Protein AF-A0A2S9KDQ0-F1 (afdb_monomer_lite)

pLDDT: mean 71.01, std 26.58, range [26.3, 98.81]

Structure (mmCIF, N/CA/C/O backbone):
data_AF-A0A2S9KDQ0-F1
#
_entry.id   AF-A0A2S9KDQ0-F1
#
loop_
_atom_site.group_PDB
_atom_site.id
_atom_site.type_symbol
_atom_site.label_atom_id
_atom_site.label_alt_id
_atom_site.label_comp_id
_atom_site.label_asym_id
_atom_site.label_entity_id
_atom_site.label_seq_id
_atom_site.pdbx_PDB_ins_code
_atom_site.Cartn_x
_atom_site.Cartn_y
_atom_site.Cartn_z
_atom_site.occupancy
_atom_site.B_iso_or_equiv
_atom_site.auth_seq_id
_atom_site.auth_comp_id
_atom_site.auth_asym_id
_atom_site.auth_atom_id
_atom_site.pdbx_PDB_model_num
ATOM 1 N N . MET A 1 1 ? 10.283 41.639 -37.549 1.00 35.38 1 MET A N 1
ATOM 2 C CA . MET A 1 1 ? 10.965 40.512 -38.212 1.00 35.38 1 MET A CA 1
ATOM 3 C C . MET A 1 1 ? 12.235 40.263 -37.424 1.00 35.38 1 MET A C 1
ATOM 5 O O . MET A 1 1 ? 12.935 41.231 -37.183 1.00 35.38 1 MET A O 1
ATOM 9 N N . GLU A 1 2 ? 12.603 39.089 -36.948 1.00 41.16 2 GLU A N 1
ATOM 10 C CA . GLU A 1 2 ? 12.050 37.736 -36.979 1.00 41.16 2 GLU A CA 1
ATOM 11 C C . GLU A 1 2 ? 13.174 36.915 -36.333 1.00 41.16 2 GLU A C 1
ATOM 13 O O . GLU A 1 2 ? 14.281 36.965 -36.852 1.00 41.16 2 GLU A O 1
ATOM 18 N N . GLN A 1 3 ? 12.934 36.303 -35.167 1.00 32.22 3 GLN A N 1
ATOM 19 C CA . GLN A 1 3 ? 13.669 35.153 -34.600 1.00 32.22 3 GLN A CA 1
ATOM 20 C C . GLN A 1 3 ? 13.208 34.928 -33.149 1.00 32.22 3 GLN A C 1
ATOM 22 O O . GLN A 1 3 ? 13.906 35.210 -32.184 1.00 32.22 3 GLN A O 1
ATOM 27 N N . ALA A 1 4 ? 11.971 34.454 -33.003 1.00 33.34 4 ALA A N 1
ATOM 28 C CA . ALA A 1 4 ? 11.455 33.878 -31.756 1.00 33.34 4 ALA A CA 1
ATOM 29 C C . ALA A 1 4 ? 10.486 32.716 -32.053 1.00 33.34 4 ALA A C 1
ATOM 31 O O . ALA A 1 4 ? 9.545 32.473 -31.309 1.00 33.34 4 ALA A O 1
ATOM 32 N N . ASN A 1 5 ? 10.707 32.018 -33.173 1.00 39.56 5 ASN A N 1
ATOM 33 C CA . ASN A 1 5 ? 9.875 30.914 -33.659 1.00 39.56 5 ASN A CA 1
ATOM 34 C C . ASN A 1 5 ? 10.722 29.648 -33.869 1.00 39.56 5 ASN A C 1
ATOM 36 O O . ASN A 1 5 ? 10.798 29.113 -34.969 1.00 39.56 5 ASN A O 1
ATOM 40 N N . ALA A 1 6 ? 11.374 29.184 -32.804 1.00 32.91 6 ALA A N 1
ATOM 41 C CA . ALA A 1 6 ? 11.994 27.856 -32.764 1.00 32.91 6 ALA A CA 1
ATOM 42 C C . ALA A 1 6 ? 11.732 27.116 -31.438 1.00 32.91 6 ALA A C 1
ATOM 44 O O . ALA A 1 6 ? 12.476 26.224 -31.066 1.00 32.91 6 ALA A O 1
ATOM 45 N N . PHE A 1 7 ? 10.627 27.427 -30.749 1.00 34.50 7 PHE A N 1
ATOM 46 C CA . PHE A 1 7 ? 9.940 26.433 -29.904 1.00 34.50 7 PHE A CA 1
ATOM 47 C C . PHE A 1 7 ? 8.936 25.634 -30.759 1.00 34.50 7 PHE A C 1
ATOM 49 O O . PHE A 1 7 ? 7.813 25.327 -30.363 1.00 34.50 7 PHE A O 1
ATOM 56 N N . SER A 1 8 ? 9.330 25.375 -32.007 1.00 40.19 8 SER A N 1
ATOM 57 C CA . SER A 1 8 ? 8.539 24.740 -33.045 1.00 40.19 8 SER A CA 1
ATOM 58 C C . SER A 1 8 ? 8.512 23.239 -32.822 1.00 40.19 8 SER A C 1
ATOM 60 O O . SER A 1 8 ? 9.485 22.571 -33.133 1.00 40.19 8 SER A O 1
ATOM 62 N N . VAL A 1 9 ? 7.370 22.707 -32.378 1.00 36.59 9 VAL A N 1
ATOM 63 C CA . VAL A 1 9 ? 6.924 21.317 -32.628 1.00 36.59 9 VAL A CA 1
ATOM 64 C C . VAL A 1 9 ? 7.751 20.199 -31.950 1.00 36.59 9 VAL A C 1
ATOM 66 O O . VAL A 1 9 ? 7.217 19.128 -31.679 1.00 36.59 9 VAL A O 1
ATOM 69 N N . GLU A 1 10 ? 9.002 20.446 -31.573 1.00 37.41 10 GLU A N 1
ATOM 70 C CA . GLU A 1 10 ? 9.921 19.518 -30.906 1.00 37.41 10 GLU A CA 1
ATOM 71 C C . GLU A 1 10 ? 9.536 19.303 -29.439 1.00 37.41 10 GLU A C 1
ATOM 73 O O . GLU A 1 10 ? 9.576 18.174 -28.969 1.00 37.41 10 GLU A O 1
ATOM 78 N N . ALA A 1 11 ? 9.010 20.335 -28.768 1.00 40.31 11 ALA A N 1
ATOM 79 C CA . ALA A 1 11 ? 8.427 20.209 -27.428 1.00 40.31 11 ALA A CA 1
ATOM 80 C C . ALA A 1 11 ? 7.127 19.373 -27.405 1.00 40.31 11 ALA A C 1
ATOM 82 O O . ALA A 1 11 ? 6.751 18.825 -26.374 1.00 40.31 11 ALA A O 1
ATOM 83 N N . TYR A 1 12 ? 6.442 19.249 -28.551 1.00 32.09 12 TYR A N 1
ATOM 84 C CA . TYR A 1 12 ? 5.250 18.403 -28.703 1.00 32.09 12 TYR A CA 1
ATOM 85 C C . TYR A 1 12 ? 5.586 16.970 -29.136 1.00 32.09 12 TYR A C 1
ATOM 87 O O . TYR A 1 12 ? 4.781 16.066 -28.937 1.00 32.09 12 TYR A O 1
ATOM 95 N N . ARG A 1 13 ? 6.782 16.744 -29.695 1.00 35.72 13 ARG A N 1
ATOM 96 C CA . ARG A 1 13 ? 7.342 15.402 -29.913 1.00 35.72 13 ARG A CA 1
ATOM 97 C C . ARG A 1 13 ? 8.152 14.892 -28.724 1.00 35.72 13 ARG A C 1
ATOM 99 O O . ARG A 1 13 ? 8.452 13.712 -28.703 1.00 35.72 13 ARG A O 1
ATOM 106 N N . SER A 1 14 ? 8.457 15.740 -27.740 1.00 42.56 14 SER A N 1
ATOM 107 C CA . SER A 1 14 ? 9.147 15.367 -26.502 1.00 42.56 14 SER A CA 1
ATOM 108 C C . SER A 1 14 ? 8.212 15.012 -25.341 1.00 42.56 14 SER A C 1
ATOM 110 O O . SER A 1 14 ? 8.696 14.837 -24.227 1.00 42.56 14 SER A O 1
ATOM 112 N N . MET A 1 15 ? 6.901 14.849 -25.565 1.00 43.19 15 MET A N 1
ATOM 113 C CA . MET A 1 15 ? 6.033 14.126 -24.611 1.00 43.19 15 MET A CA 1
ATOM 114 C C . MET A 1 15 ? 6.247 12.601 -24.709 1.00 43.19 15 MET A C 1
ATOM 116 O O . MET A 1 15 ? 5.315 11.809 -24.583 1.00 43.19 15 MET A O 1
ATOM 120 N N . ASP A 1 16 ? 7.477 12.190 -25.015 1.00 55.41 16 ASP A N 1
ATOM 121 C CA . ASP A 1 16 ? 7.832 10.859 -25.480 1.00 55.41 16 ASP A CA 1
ATOM 122 C C . ASP A 1 16 ? 8.245 9.998 -24.288 1.00 55.41 16 ASP A C 1
ATOM 124 O O . ASP A 1 16 ? 9.204 10.310 -23.583 1.00 55.41 16 ASP A O 1
ATOM 128 N N . SER A 1 17 ? 7.485 8.932 -24.047 1.00 41.72 17 SER A N 1
ATOM 129 C CA . SER A 1 17 ? 7.654 7.886 -23.024 1.00 41.72 17 SER A CA 1
ATOM 130 C C . SER A 1 17 ? 7.709 8.306 -21.546 1.00 41.72 17 SER A C 1
ATOM 132 O O . SER A 1 17 ? 6.968 7.732 -20.764 1.00 41.72 17 SER A O 1
ATOM 134 N N . ALA A 1 18 ? 8.475 9.312 -21.120 1.00 38.31 18 ALA A N 1
ATOM 135 C CA . ALA A 1 18 ? 8.661 9.648 -19.700 1.00 38.31 18 ALA A CA 1
ATOM 136 C C . ALA A 1 18 ? 7.425 10.296 -19.048 1.00 38.31 18 ALA A C 1
ATOM 138 O O . ALA A 1 18 ? 7.114 10.008 -17.897 1.00 38.31 18 ALA A O 1
ATOM 139 N N . GLN A 1 19 ? 6.685 11.130 -19.785 1.00 35.72 19 GLN A N 1
ATOM 140 C CA . GLN A 1 19 ? 5.418 11.717 -19.318 1.00 35.72 19 GLN A CA 1
ATOM 141 C C . GLN A 1 19 ? 4.244 10.730 -19.427 1.00 35.72 19 GLN A C 1
ATOM 143 O O . GLN A 1 19 ? 3.313 10.797 -18.632 1.00 35.72 19 GLN A O 1
ATOM 148 N N . ILE A 1 20 ? 4.319 9.771 -20.358 1.00 38.47 20 ILE A N 1
ATOM 149 C CA . ILE A 1 20 ? 3.395 8.630 -20.445 1.00 38.47 20 ILE A CA 1
ATOM 150 C C . ILE A 1 20 ? 3.696 7.614 -19.329 1.00 38.47 20 ILE A C 1
ATOM 152 O O . ILE A 1 20 ? 2.765 7.094 -18.733 1.00 38.47 20 ILE A O 1
ATOM 156 N N . SER A 1 21 ? 4.965 7.405 -18.965 1.00 38.75 21 SER A N 1
ATOM 157 C CA . SER A 1 21 ? 5.391 6.643 -17.784 1.00 38.75 21 SER A CA 1
ATOM 158 C C . SER A 1 21 ? 5.031 7.348 -16.482 1.00 38.75 21 SER A C 1
ATOM 160 O O . SER A 1 21 ? 4.651 6.677 -15.537 1.00 38.75 21 SER A O 1
ATOM 162 N N . ALA A 1 22 ? 5.076 8.681 -16.427 1.00 36.66 22 ALA A N 1
ATOM 163 C CA . ALA A 1 22 ? 4.575 9.449 -15.285 1.00 36.66 22 ALA A CA 1
ATOM 164 C C . ALA A 1 22 ? 3.038 9.394 -15.162 1.00 36.66 22 ALA A C 1
ATOM 166 O O . ALA A 1 22 ? 2.509 9.617 -14.080 1.00 36.66 22 ALA A O 1
ATOM 167 N N . LEU A 1 23 ? 2.328 9.052 -16.247 1.00 40.50 23 LEU A N 1
ATOM 168 C CA . LEU A 1 23 ? 0.901 8.707 -16.256 1.00 40.50 23 LEU A CA 1
ATOM 169 C C . LEU A 1 23 ? 0.650 7.190 -16.071 1.00 40.50 23 LEU A C 1
ATOM 171 O O . LEU A 1 23 ? -0.501 6.774 -15.975 1.00 40.50 23 LEU A O 1
ATOM 175 N N . ALA A 1 24 ? 1.712 6.374 -16.046 1.00 44.09 24 ALA A N 1
ATOM 176 C CA . ALA A 1 24 ? 1.688 4.909 -15.960 1.00 44.09 24 ALA A CA 1
ATOM 177 C C . ALA A 1 24 ? 2.451 4.354 -14.745 1.00 44.09 24 ALA A C 1
ATOM 179 O O . ALA A 1 24 ? 2.649 3.145 -14.642 1.00 44.09 24 ALA A O 1
ATOM 180 N N . ALA A 1 25 ? 2.895 5.215 -13.833 1.00 57.44 25 ALA A N 1
ATOM 181 C CA . ALA A 1 25 ? 3.391 4.792 -12.542 1.00 57.44 25 ALA A CA 1
ATOM 182 C C . ALA A 1 25 ? 2.173 4.503 -11.671 1.00 57.44 25 ALA A C 1
ATOM 184 O O . ALA A 1 25 ? 1.286 5.342 -11.513 1.00 57.44 25 ALA A O 1
ATOM 185 N N . LEU A 1 26 ? 2.119 3.275 -11.182 1.00 78.81 26 LEU A N 1
ATOM 186 C CA . LEU A 1 26 ? 0.982 2.742 -10.462 1.00 78.81 26 LEU A CA 1
ATOM 187 C C . LEU A 1 26 ? 1.410 2.584 -9.029 1.00 78.81 26 LEU A C 1
ATOM 189 O O . LEU A 1 26 ? 2.496 2.071 -8.751 1.00 78.81 26 LEU A O 1
ATOM 193 N N . SER A 1 27 ? 0.574 3.100 -8.153 1.00 87.00 27 SER A N 1
ATOM 194 C CA . SER A 1 27 ? 0.844 3.067 -6.739 1.00 87.00 27 SER A CA 1
ATOM 195 C C . SER A 1 27 ? 0.026 1.996 -6.042 1.00 87.00 27 SER A C 1
ATOM 197 O O . SER A 1 27 ? -1.094 1.709 -6.483 1.00 87.00 27 SER A O 1
ATOM 199 N N . PRO A 1 28 ? 0.605 1.396 -4.997 1.00 95.56 28 PRO A N 1
ATOM 200 C CA . PRO A 1 28 ? -0.162 0.930 -3.861 1.00 95.56 28 PRO A CA 1
ATOM 201 C C . PRO A 1 28 ? 0.245 1.611 -2.540 1.00 95.56 28 PRO A C 1
ATOM 203 O O . PRO A 1 28 ? 1.327 2.187 -2.411 1.00 95.56 28 PRO A O 1
ATOM 206 N N . ILE A 1 29 ? -0.621 1.488 -1.537 1.00 98.50 29 ILE A N 1
ATOM 207 C CA . ILE A 1 29 ? -0.382 1.870 -0.147 1.00 98.50 29 ILE A CA 1
ATOM 208 C C . ILE A 1 29 ? 0.448 0.780 0.538 1.00 98.50 29 ILE A C 1
ATOM 210 O O . ILE A 1 29 ? 0.079 -0.396 0.518 1.00 98.50 29 ILE A O 1
ATOM 214 N N . ILE A 1 30 ? 1.536 1.193 1.181 1.00 98.81 30 ILE A N 1
ATOM 215 C CA . ILE A 1 30 ? 2.414 0.368 2.012 1.00 98.81 30 ILE A CA 1
ATOM 216 C C . ILE A 1 30 ? 2.280 0.806 3.473 1.00 98.81 30 ILE A C 1
ATOM 218 O O . ILE A 1 30 ? 2.191 2.003 3.758 1.00 98.81 30 ILE A O 1
ATOM 222 N N . LEU A 1 31 ? 2.273 -0.162 4.388 1.00 98.81 31 LEU A N 1
ATOM 223 C CA . LEU A 1 31 ? 2.342 0.033 5.833 1.00 98.81 31 LEU A CA 1
ATOM 224 C C . LEU A 1 31 ? 3.736 -0.366 6.324 1.00 98.81 31 LEU A C 1
ATOM 226 O O . LEU A 1 31 ? 4.193 -1.471 6.026 1.00 98.81 31 LEU A O 1
ATOM 230 N N . ASP A 1 32 ? 4.370 0.514 7.096 1.00 98.62 32 ASP A N 1
ATOM 231 C CA . ASP A 1 32 ? 5.581 0.202 7.863 1.00 98.62 32 ASP A CA 1
ATOM 232 C C . ASP A 1 32 ? 5.211 -0.700 9.044 1.00 98.62 32 ASP A C 1
ATOM 234 O O . ASP A 1 32 ? 4.527 -0.255 9.963 1.00 98.62 32 ASP A O 1
ATOM 238 N N . LEU A 1 33 ? 5.635 -1.966 9.020 1.00 98.12 33 LEU A N 1
ATOM 239 C CA . LEU A 1 33 ? 5.227 -2.954 10.031 1.00 98.12 33 LEU A CA 1
ATOM 240 C C . LEU A 1 33 ? 6.270 -3.165 11.137 1.00 98.12 33 LEU A C 1
ATOM 242 O O . LEU A 1 33 ? 5.974 -3.809 12.149 1.00 98.12 33 LEU A O 1
ATOM 246 N N . ASN A 1 34 ? 7.498 -2.684 10.951 1.00 96.75 34 ASN A N 1
ATOM 247 C CA . ASN A 1 34 ? 8.619 -2.863 11.878 1.00 96.75 34 ASN A CA 1
ATOM 248 C C . ASN A 1 34 ? 9.090 -1.556 12.531 1.00 96.75 34 ASN A C 1
ATOM 250 O O . ASN A 1 34 ? 9.943 -1.611 13.424 1.00 96.75 34 ASN A O 1
ATOM 254 N N . GLY A 1 35 ? 8.499 -0.419 12.167 1.00 96.75 35 GLY A N 1
ATOM 255 C CA . GLY A 1 35 ? 8.704 0.886 12.784 1.00 96.75 35 GLY A CA 1
ATOM 256 C C . GLY A 1 35 ? 10.011 1.567 12.380 1.00 96.75 35 GLY A C 1
ATOM 257 O O . GLY A 1 35 ? 10.539 2.360 13.167 1.00 96.75 35 GLY A O 1
ATOM 258 N N . ASP A 1 36 ? 10.584 1.225 11.222 1.00 97.00 36 ASP A N 1
ATOM 259 C CA . ASP A 1 36 ? 11.787 1.873 10.677 1.00 97.00 36 ASP A CA 1
ATOM 260 C C . ASP A 1 36 ? 11.527 2.725 9.424 1.00 97.00 36 ASP A C 1
ATOM 262 O O . ASP A 1 36 ? 12.474 3.262 8.836 1.00 97.00 36 ASP A O 1
ATOM 266 N N . GLY A 1 37 ? 10.250 2.964 9.120 1.00 97.56 37 GLY A N 1
ATOM 267 C CA . GLY A 1 37 ? 9.766 3.690 7.955 1.00 97.56 37 GLY A CA 1
ATOM 268 C C . GLY A 1 37 ? 9.548 2.773 6.753 1.00 97.56 37 GLY A C 1
ATOM 269 O O . GLY A 1 37 ? 10.166 1.723 6.621 1.00 97.56 37 GLY A O 1
ATOM 270 N N . VAL A 1 38 ? 8.693 3.206 5.825 1.00 98.31 38 VAL A N 1
ATOM 271 C CA . VAL A 1 38 ? 8.412 2.432 4.605 1.00 98.31 38 VAL A CA 1
ATOM 272 C C . VAL A 1 38 ? 9.662 2.292 3.734 1.00 98.31 38 VAL A C 1
ATOM 274 O O . VAL A 1 38 ? 10.304 3.283 3.369 1.00 98.31 38 VAL A O 1
ATOM 277 N N . SER A 1 39 ? 9.940 1.061 3.315 1.00 97.44 39 SER A N 1
ATOM 278 C CA . SER A 1 39 ? 11.061 0.696 2.456 1.00 97.44 39 SER A CA 1
ATOM 279 C C . SER A 1 39 ? 10.619 -0.137 1.248 1.00 97.44 39 SER A C 1
ATOM 281 O O . SER A 1 39 ? 9.597 -0.826 1.244 1.00 97.44 39 SER A O 1
ATOM 283 N N . THR A 1 40 ? 11.373 -0.037 0.154 1.00 97.69 40 THR A N 1
ATOM 284 C CA . THR A 1 40 ? 10.993 -0.609 -1.143 1.00 97.69 40 THR A CA 1
ATOM 285 C C . THR A 1 40 ? 12.155 -1.330 -1.814 1.00 97.69 40 THR A C 1
ATOM 287 O O . THR A 1 40 ? 13.321 -1.088 -1.520 1.00 97.69 40 THR A O 1
ATOM 290 N N . LEU A 1 41 ? 11.853 -2.195 -2.776 1.00 97.25 41 LEU A N 1
ATOM 291 C CA . LEU A 1 41 ? 12.814 -2.792 -3.692 1.00 97.25 41 LEU A CA 1
ATOM 292 C C . LEU A 1 41 ? 12.816 -2.059 -5.032 1.00 97.25 41 LEU A C 1
ATOM 294 O O . LEU A 1 41 ? 11.784 -1.615 -5.542 1.00 97.25 41 LEU A O 1
ATOM 298 N N . SER A 1 42 ? 13.996 -1.968 -5.644 1.00 92.19 42 SER A N 1
ATOM 299 C CA . SER A 1 42 ? 14.131 -1.427 -7.000 1.00 92.19 42 SER A CA 1
ATOM 300 C C . SER A 1 42 ? 13.487 -2.356 -8.029 1.00 92.19 42 SER A C 1
ATOM 302 O O . SER A 1 42 ? 13.356 -3.547 -7.782 1.00 92.19 42 SER A O 1
ATOM 304 N N . VAL A 1 43 ? 13.195 -1.867 -9.239 1.00 89.50 43 VAL A N 1
ATOM 305 C CA . VAL A 1 43 ? 12.711 -2.713 -10.358 1.00 89.50 43 VAL A CA 1
ATOM 306 C C . VAL A 1 43 ? 13.570 -3.961 -10.567 1.00 89.50 43 VAL A C 1
ATOM 308 O O . VAL A 1 43 ? 13.049 -5.027 -10.868 1.00 89.50 43 VAL A O 1
ATOM 311 N N . ALA A 1 44 ? 14.893 -3.841 -10.415 1.00 88.44 44 ALA A N 1
ATOM 312 C CA . ALA A 1 44 ? 15.819 -4.949 -10.634 1.00 88.44 44 ALA A CA 1
ATOM 313 C C . ALA A 1 44 ? 15.705 -6.059 -9.574 1.00 88.44 44 ALA A C 1
ATOM 315 O O . ALA A 1 44 ? 16.131 -7.179 -9.840 1.00 88.44 44 ALA A O 1
ATOM 316 N N . GLN A 1 45 ? 15.172 -5.739 -8.393 1.00 93.56 45 GLN A N 1
ATOM 317 C CA . GLN A 1 45 ? 15.010 -6.653 -7.259 1.00 93.56 45 GLN A CA 1
ATOM 318 C C . GLN A 1 45 ? 13.545 -6.922 -6.900 1.00 93.56 45 GLN A C 1
ATOM 320 O O . GLN A 1 45 ? 13.301 -7.762 -6.048 1.00 93.56 45 GLN A O 1
ATOM 325 N N . GLY A 1 46 ? 12.604 -6.191 -7.494 1.00 94.94 46 GLY A N 1
ATOM 326 C CA . GLY A 1 46 ? 11.180 -6.376 -7.269 1.00 94.94 46 GLY A CA 1
ATOM 327 C C . GLY A 1 46 ? 10.612 -7.514 -8.109 1.00 94.94 46 GLY A C 1
ATOM 328 O O . GLY A 1 46 ? 11.334 -8.379 -8.607 1.00 94.94 46 GLY A O 1
ATOM 329 N N . VAL A 1 47 ? 9.299 -7.483 -8.289 1.00 96.31 47 VAL A N 1
ATOM 330 C CA . VAL A 1 47 ? 8.528 -8.626 -8.783 1.00 96.31 47 VAL A CA 1
ATOM 331 C C . VAL A 1 47 ? 7.945 -8.365 -10.167 1.00 96.31 47 VAL A C 1
ATOM 333 O O . VAL A 1 47 ? 8.078 -7.282 -10.746 1.00 96.31 47 VAL A O 1
ATOM 336 N N . SER A 1 48 ? 7.281 -9.379 -10.714 1.00 94.19 48 SER A N 1
ATOM 337 C CA . SER A 1 48 ? 6.451 -9.254 -11.910 1.00 94.19 48 SER A CA 1
ATOM 338 C C . SER A 1 48 ? 4.980 -9.254 -11.499 1.00 94.19 48 SER A C 1
ATOM 340 O O . SER A 1 48 ? 4.445 -10.309 -11.184 1.00 94.19 48 SER A O 1
ATOM 342 N N . PHE A 1 49 ? 4.317 -8.094 -11.540 1.00 94.31 49 PHE A N 1
ATOM 343 C CA . PHE A 1 49 ? 2.918 -7.945 -11.112 1.00 94.31 49 PHE A CA 1
ATOM 344 C C . PHE A 1 49 ? 2.102 -7.086 -12.097 1.00 94.31 49 PHE A C 1
ATOM 346 O O . PHE A 1 49 ? 2.653 -6.233 -12.800 1.00 94.31 49 PHE A O 1
ATOM 353 N N . ASP A 1 50 ? 0.786 -7.302 -12.181 1.00 91.19 50 ASP A N 1
ATOM 354 C CA . ASP A 1 50 ? -0.132 -6.456 -12.962 1.00 91.19 50 ASP A CA 1
ATOM 355 C C . ASP A 1 50 ? -0.729 -5.350 -12.085 1.00 91.19 50 ASP A C 1
ATOM 357 O O . ASP A 1 50 ? -1.910 -5.349 -11.738 1.00 91.19 50 ASP A O 1
ATOM 361 N N . LEU A 1 51 ? 0.098 -4.356 -11.749 1.00 88.62 51 LEU A N 1
ATOM 362 C CA . LEU A 1 51 ? -0.334 -3.186 -10.973 1.00 88.62 51 LEU A CA 1
ATOM 363 C C . LEU A 1 51 ? -1.466 -2.398 -11.660 1.00 88.62 51 LEU A C 1
ATOM 365 O O . LEU A 1 51 ? -2.127 -1.583 -11.024 1.00 88.62 51 LEU A O 1
ATOM 369 N N . ALA A 1 52 ? -1.661 -2.584 -12.971 1.00 82.94 52 ALA A N 1
ATOM 370 C CA . ALA A 1 52 ? -2.602 -1.811 -13.782 1.00 82.94 52 ALA A CA 1
ATOM 371 C C . ALA A 1 52 ? -3.970 -2.475 -13.904 1.00 82.94 52 ALA A C 1
ATOM 373 O O . ALA A 1 52 ? -4.898 -1.845 -14.417 1.00 82.94 52 ALA A O 1
ATOM 374 N N . ALA A 1 53 ? -4.068 -3.744 -13.500 1.00 83.88 53 ALA A N 1
ATOM 375 C CA . ALA A 1 53 ? -5.210 -4.610 -13.761 1.00 83.88 53 ALA A CA 1
ATOM 376 C C . ALA A 1 53 ? -5.621 -4.618 -15.243 1.00 83.88 53 ALA A C 1
ATOM 378 O O . ALA A 1 53 ? -6.793 -4.492 -15.610 1.00 83.88 53 ALA A O 1
ATOM 379 N N . THR A 1 54 ? -4.621 -4.720 -16.119 1.00 81.88 54 THR A N 1
ATOM 380 C CA . THR A 1 54 ? -4.800 -4.748 -17.580 1.00 81.88 54 THR A CA 1
ATOM 381 C C . THR A 1 54 ? -4.748 -6.160 -18.165 1.00 81.88 54 THR A C 1
ATOM 383 O O . THR A 1 54 ? -4.979 -6.341 -19.362 1.00 81.88 54 THR A O 1
ATOM 386 N N . GLY A 1 55 ? -4.429 -7.157 -17.342 1.00 83.38 55 GLY A N 1
ATOM 387 C CA . GLY A 1 55 ? -4.026 -8.505 -17.729 1.00 83.38 55 GLY A CA 1
ATOM 388 C C . GLY A 1 55 ? -2.558 -8.611 -18.158 1.00 83.38 55 GLY A C 1
ATOM 389 O O . GLY A 1 55 ? -2.143 -9.671 -18.626 1.00 83.38 55 GLY A O 1
ATOM 390 N N . ALA A 1 56 ? -1.772 -7.532 -18.057 1.00 83.38 56 ALA A N 1
ATOM 391 C CA . ALA A 1 56 ? -0.382 -7.488 -18.503 1.00 83.38 56 ALA A CA 1
ATOM 392 C C . ALA A 1 56 ? 0.575 -7.302 -17.322 1.00 83.38 56 ALA A C 1
ATOM 394 O O . ALA A 1 56 ? 0.759 -6.199 -16.812 1.00 83.38 56 ALA A O 1
ATOM 395 N N . VAL A 1 57 ? 1.242 -8.391 -16.950 1.00 88.12 57 VAL A N 1
ATOM 396 C CA . VAL A 1 57 ? 2.265 -8.410 -15.903 1.00 88.12 57 VAL A CA 1
ATOM 397 C C . VAL A 1 57 ? 3.525 -7.670 -16.365 1.00 88.12 57 VAL A C 1
ATOM 399 O O . VAL A 1 57 ? 4.000 -7.873 -17.488 1.00 88.12 57 VAL A O 1
ATOM 402 N N . ARG A 1 58 ? 4.086 -6.822 -15.496 1.00 87.19 58 ARG A N 1
ATOM 403 C CA . ARG A 1 58 ? 5.324 -6.073 -15.750 1.00 87.19 58 ARG A CA 1
ATOM 404 C C . ARG A 1 58 ? 6.275 -6.197 -14.572 1.00 87.19 58 ARG A C 1
ATOM 406 O O . ARG A 1 58 ? 5.842 -6.256 -13.427 1.00 87.19 58 ARG A O 1
ATOM 413 N N . GLN A 1 59 ? 7.574 -6.178 -14.863 1.00 90.62 59 GLN A N 1
ATOM 414 C CA . GLN A 1 59 ? 8.581 -6.048 -13.816 1.00 90.62 59 GLN A CA 1
ATOM 4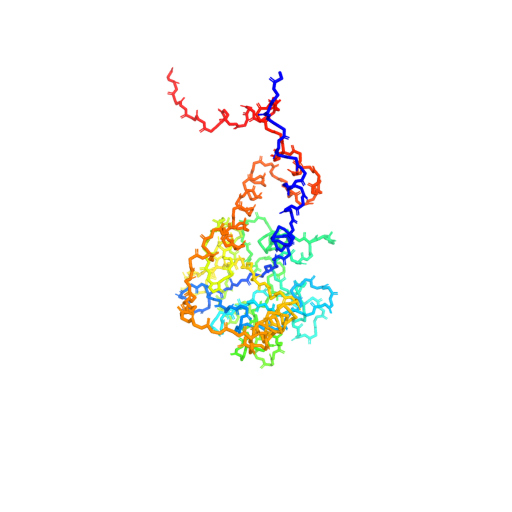15 C C . GLN A 1 59 ? 8.439 -4.674 -13.157 1.00 90.62 59 GLN A C 1
ATOM 417 O O . GLN A 1 59 ? 8.341 -3.661 -13.855 1.00 90.62 59 GLN A O 1
ATOM 422 N N . THR A 1 60 ? 8.428 -4.617 -11.834 1.00 90.81 60 THR A N 1
ATOM 423 C CA . THR A 1 60 ? 8.186 -3.383 -11.085 1.00 90.81 60 THR A CA 1
ATOM 424 C C . THR A 1 60 ? 9.000 -3.365 -9.795 1.00 90.81 60 THR A C 1
ATOM 426 O O . THR A 1 60 ? 9.469 -4.405 -9.342 1.00 90.81 60 THR A O 1
ATOM 429 N N . GLY A 1 61 ? 9.256 -2.174 -9.244 1.00 93.50 61 GLY A N 1
ATOM 430 C CA . GLY A 1 61 ? 9.696 -2.065 -7.853 1.00 93.50 61 GLY A CA 1
ATOM 431 C C . GLY A 1 61 ? 8.649 -2.672 -6.923 1.00 93.50 61 GLY A C 1
ATOM 432 O O . GLY A 1 61 ? 7.517 -2.893 -7.341 1.00 93.50 61 GLY A O 1
ATOM 433 N N . TRP A 1 62 ? 9.023 -2.969 -5.686 1.00 97.69 62 TRP A N 1
ATOM 434 C CA . TRP A 1 62 ? 8.133 -3.690 -4.776 1.00 97.69 62 TRP A CA 1
ATOM 435 C C . TRP A 1 62 ? 8.261 -3.216 -3.335 1.00 97.69 62 TRP A C 1
ATOM 437 O O . TRP A 1 62 ? 9.135 -2.409 -3.027 1.00 97.69 62 TRP A O 1
ATOM 447 N N . VAL A 1 63 ? 7.378 -3.682 -2.461 1.00 98.44 63 VAL A N 1
ATOM 448 C CA . VAL A 1 63 ? 7.487 -3.466 -1.014 1.00 98.44 63 VAL A CA 1
ATOM 449 C C . VAL A 1 63 ? 8.637 -4.309 -0.455 1.00 98.44 63 VAL A C 1
ATOM 451 O O . VAL A 1 63 ? 8.878 -5.411 -0.940 1.00 98.44 63 VAL A O 1
ATOM 454 N N . ALA A 1 64 ? 9.378 -3.815 0.537 1.00 98.12 64 ALA A N 1
ATOM 455 C CA . ALA A 1 64 ? 10.372 -4.640 1.221 1.00 98.12 64 ALA A CA 1
ATOM 456 C C . ALA A 1 64 ? 9.704 -5.761 2.050 1.00 98.12 64 ALA A C 1
ATOM 458 O O . ALA A 1 64 ? 8.594 -5.575 2.542 1.00 98.12 64 ALA A O 1
ATOM 459 N N . PRO A 1 65 ? 10.380 -6.898 2.307 1.00 97.25 65 PRO A N 1
ATOM 460 C CA . PRO A 1 65 ? 9.783 -8.046 3.009 1.00 97.25 65 PRO A CA 1
ATOM 461 C C . PRO A 1 65 ? 9.495 -7.802 4.497 1.00 97.25 65 PRO A C 1
ATOM 463 O O . PRO A 1 65 ? 8.979 -8.684 5.184 1.00 97.25 65 PRO A O 1
ATOM 466 N N . THR A 1 66 ? 9.893 -6.655 5.049 1.00 97.62 66 THR A N 1
ATOM 467 C CA . THR A 1 66 ? 9.583 -6.259 6.429 1.00 97.62 66 THR A CA 1
ATOM 468 C C . THR A 1 66 ? 8.241 -5.545 6.540 1.00 97.62 66 THR A C 1
ATOM 470 O O . THR A 1 66 ? 7.570 -5.749 7.555 1.00 97.62 66 THR A O 1
ATOM 473 N N . ASP A 1 67 ? 7.840 -4.847 5.478 1.00 98.62 67 ASP A N 1
ATOM 474 C CA . ASP A 1 67 ? 6.630 -4.032 5.348 1.00 98.62 67 ASP A CA 1
ATOM 475 C C . ASP A 1 67 ? 5.483 -4.827 4.704 1.00 98.62 67 ASP A C 1
ATOM 477 O O . ASP A 1 67 ? 5.615 -6.024 4.430 1.00 98.62 67 ASP A O 1
ATOM 481 N N . GLY A 1 68 ? 4.332 -4.190 4.481 1.00 98.50 68 GLY A N 1
ATOM 482 C CA . GLY A 1 68 ? 3.193 -4.850 3.840 1.00 98.50 68 GLY A CA 1
ATOM 483 C C . GLY A 1 68 ? 2.348 -3.936 2.962 1.00 98.50 68 GLY A C 1
ATOM 484 O O . GLY A 1 68 ? 2.196 -2.747 3.233 1.00 98.50 68 GLY A O 1
ATOM 485 N N . LEU A 1 69 ? 1.772 -4.510 1.909 1.00 98.81 69 LEU A N 1
ATOM 486 C CA . LEU A 1 69 ? 0.818 -3.841 1.027 1.00 98.81 69 LEU A CA 1
ATOM 487 C C . LEU A 1 69 ? -0.570 -3.842 1.667 1.00 98.81 69 LEU A C 1
ATOM 489 O O . LEU A 1 69 ? -1.027 -4.873 2.163 1.00 98.81 69 LEU A O 1
ATOM 493 N N . LEU A 1 70 ? -1.266 -2.707 1.614 1.00 98.75 70 LEU A N 1
ATOM 494 C CA . LEU A 1 70 ? -2.677 -2.647 1.977 1.00 98.75 70 LEU A CA 1
ATOM 495 C C . LEU A 1 70 ? -3.522 -3.181 0.825 1.00 98.75 70 LEU A C 1
ATOM 497 O O . LEU A 1 70 ? -3.470 -2.658 -0.295 1.00 98.75 70 LEU A O 1
ATOM 501 N N . VAL A 1 71 ? -4.330 -4.194 1.116 1.00 98.44 71 VAL A N 1
ATOM 502 C CA . VAL A 1 71 ? -5.092 -4.924 0.105 1.00 98.44 71 VAL A CA 1
ATOM 503 C C . VAL A 1 71 ? -6.538 -5.144 0.528 1.00 98.44 71 VAL A C 1
ATOM 505 O O . VAL A 1 71 ? -6.902 -5.051 1.704 1.00 98.44 71 VAL A O 1
ATOM 508 N N . ARG A 1 72 ? -7.372 -5.455 -0.457 1.00 97.31 72 ARG A N 1
ATOM 509 C CA . ARG A 1 72 ? -8.730 -5.955 -0.282 1.00 97.31 72 ARG A CA 1
ATOM 510 C C . ARG A 1 72 ? -9.001 -6.972 -1.377 1.00 97.31 72 ARG A C 1
ATOM 512 O O . ARG A 1 72 ? -9.100 -6.610 -2.546 1.00 97.31 72 ARG A O 1
ATOM 519 N N . ASP A 1 73 ? -9.163 -8.223 -0.971 1.00 96.31 73 ASP A N 1
ATOM 520 C CA . ASP A 1 73 ? -9.582 -9.304 -1.859 1.00 96.31 73 ASP A CA 1
ATOM 521 C C . ASP A 1 73 ? -11.042 -9.067 -2.281 1.00 96.31 73 ASP A C 1
ATOM 523 O O . ASP A 1 73 ? -11.986 -9.208 -1.494 1.00 96.31 73 ASP A O 1
ATOM 527 N N . LEU A 1 74 ? -11.229 -8.622 -3.524 1.00 93.25 74 LEU A N 1
ATOM 528 C CA . LEU A 1 74 ? -12.537 -8.223 -4.044 1.00 93.25 74 LEU A CA 1
ATOM 529 C C . LEU A 1 74 ? -13.381 -9.425 -4.451 1.00 93.25 74 LEU A C 1
ATOM 531 O O . LEU A 1 74 ? -14.609 -9.317 -4.535 1.00 93.25 74 LEU A O 1
ATOM 535 N N . ASN A 1 75 ? -12.728 -10.538 -4.762 1.00 93.81 75 ASN A N 1
ATOM 536 C CA . ASN A 1 75 ? -13.356 -11.710 -5.343 1.00 93.81 75 ASN A CA 1
ATOM 537 C C . ASN A 1 75 ? -13.479 -12.878 -4.332 1.00 93.81 75 ASN A C 1
ATOM 539 O O . ASN A 1 75 ? -14.241 -13.814 -4.586 1.00 93.81 75 ASN A O 1
ATOM 543 N N . GLN A 1 76 ? -12.842 -12.750 -3.164 1.00 93.88 76 GLN A N 1
ATOM 544 C CA . GLN A 1 76 ? -12.844 -13.679 -2.033 1.00 93.88 76 GLN A CA 1
ATOM 545 C C . GLN A 1 76 ? -12.210 -15.047 -2.338 1.00 93.88 76 GLN A C 1
ATOM 547 O O . GLN A 1 76 ? -12.637 -16.063 -1.776 1.00 93.88 76 GLN A O 1
ATOM 552 N N . ASP A 1 77 ? -11.221 -15.099 -3.232 1.00 94.44 77 ASP A N 1
ATOM 553 C CA . ASP A 1 77 ? -10.459 -16.313 -3.550 1.00 94.44 77 ASP A CA 1
ATOM 554 C C . ASP A 1 77 ? -9.206 -16.506 -2.677 1.00 94.44 77 ASP A C 1
ATOM 556 O O . ASP A 1 77 ? -8.591 -17.576 -2.722 1.00 94.44 77 ASP A O 1
ATOM 560 N N . GLY A 1 78 ? -8.883 -15.531 -1.822 1.00 93.62 78 GLY A N 1
ATOM 561 C CA . GLY A 1 78 ? -7.724 -15.543 -0.937 1.00 93.62 78 GLY A CA 1
ATOM 562 C C . GLY A 1 78 ? -6.411 -15.188 -1.632 1.00 93.62 78 GLY A C 1
ATOM 563 O O . GLY A 1 78 ? -5.354 -15.453 -1.060 1.00 93.62 78 GLY A O 1
ATOM 564 N N . VAL A 1 79 ? -6.461 -14.629 -2.843 1.00 95.38 79 VAL A N 1
ATOM 565 C CA . VAL A 1 79 ? -5.298 -14.282 -3.661 1.00 95.38 79 VAL A CA 1
ATOM 566 C C . VAL A 1 79 ? -5.413 -12.836 -4.126 1.00 95.38 79 VAL A C 1
ATOM 568 O O . VAL A 1 79 ? -6.432 -12.424 -4.665 1.00 95.38 79 VAL A O 1
ATOM 571 N N . ILE A 1 80 ? -4.336 -12.068 -3.976 1.00 97.31 80 ILE A N 1
ATOM 572 C CA . ILE A 1 80 ? -4.239 -10.715 -4.526 1.00 97.31 80 ILE A CA 1
ATOM 573 C C . ILE A 1 80 ? -3.601 -10.819 -5.905 1.00 97.31 80 ILE A C 1
ATOM 575 O O . ILE A 1 80 ? -2.397 -11.035 -6.036 1.00 97.31 80 ILE A O 1
ATOM 579 N N . ASN A 1 81 ? -4.420 -10.723 -6.948 1.00 90.75 81 ASN A N 1
ATOM 580 C CA . ASN A 1 81 ? -3.995 -11.087 -8.303 1.00 90.75 81 ASN A CA 1
ATOM 581 C C . ASN A 1 81 ? -3.618 -9.893 -9.191 1.00 90.75 81 ASN A C 1
ATOM 583 O O . ASN A 1 81 ? -2.848 -10.060 -10.140 1.00 90.75 81 ASN A O 1
ATOM 587 N N . ASP A 1 82 ? -4.141 -8.700 -8.905 1.00 91.06 82 ASP A N 1
ATOM 588 C CA . ASP A 1 82 ? -3.850 -7.493 -9.671 1.00 91.06 82 ASP A CA 1
ATOM 589 C C . ASP A 1 82 ? -4.079 -6.198 -8.875 1.00 91.06 82 ASP A C 1
ATOM 591 O O . ASP A 1 82 ? -4.536 -6.184 -7.731 1.00 91.06 82 ASP A O 1
ATOM 595 N N . GLY A 1 83 ? -3.743 -5.068 -9.499 1.00 87.94 83 GLY A N 1
ATOM 596 C CA . GLY A 1 83 ? -3.820 -3.747 -8.882 1.00 87.94 83 GLY A CA 1
ATOM 597 C C . GLY A 1 83 ? -5.215 -3.275 -8.455 1.00 87.94 83 GLY A C 1
ATOM 598 O O . GLY A 1 83 ? -5.296 -2.260 -7.768 1.00 87.94 83 GLY A O 1
ATOM 599 N N . ARG A 1 84 ? -6.315 -3.957 -8.815 1.00 89.50 84 ARG A N 1
ATOM 600 C CA . ARG A 1 84 ? -7.660 -3.628 -8.289 1.00 89.50 84 ARG A CA 1
ATOM 601 C C . ARG A 1 84 ? -7.821 -4.039 -6.834 1.00 89.50 84 ARG A C 1
ATOM 603 O O . ARG A 1 84 ? -8.652 -3.449 -6.149 1.00 89.50 84 ARG A O 1
ATOM 610 N N . GLU A 1 85 ? -7.064 -5.041 -6.403 1.00 95.50 85 GLU A N 1
ATOM 611 C CA . GLU A 1 85 ? -7.091 -5.585 -5.043 1.00 95.50 85 GLU A CA 1
ATOM 612 C C . GLU A 1 85 ? -6.029 -4.938 -4.145 1.00 95.50 85 GLU A C 1
ATOM 614 O O . GLU A 1 85 ? -6.024 -5.147 -2.936 1.00 95.50 85 GLU A O 1
ATOM 619 N N . LEU A 1 86 ? -5.178 -4.082 -4.715 1.00 96.38 86 LEU A N 1
ATOM 620 C CA . LEU A 1 86 ? -4.320 -3.157 -3.981 1.00 96.38 86 LEU A CA 1
ATOM 621 C C . LEU A 1 86 ? -5.041 -1.816 -3.773 1.00 96.38 86 LEU A C 1
ATOM 623 O O . LEU A 1 86 ? -5.850 -1.398 -4.608 1.00 96.38 86 LEU A O 1
ATOM 627 N N . PHE A 1 87 ? -4.715 -1.100 -2.695 1.00 95.38 87 PHE A N 1
ATOM 628 C CA . PHE A 1 87 ? -5.148 0.292 -2.515 1.00 95.38 87 PHE A CA 1
ATOM 629 C C . PHE A 1 87 ? -4.178 1.252 -3.176 1.00 95.38 87 PHE A C 1
ATOM 631 O O . PHE A 1 87 ? -3.046 1.346 -2.735 1.00 95.38 87 PHE A O 1
ATOM 638 N N . GLY A 1 88 ? -4.610 2.003 -4.182 1.00 89.31 88 GLY A N 1
ATOM 639 C CA . GLY A 1 88 ? -3.732 2.867 -4.954 1.00 89.31 88 GLY A CA 1
ATOM 640 C C . GLY A 1 88 ? -4.410 3.489 -6.168 1.00 89.31 88 GLY A C 1
ATOM 641 O O . GLY A 1 88 ? -5.634 3.570 -6.269 1.00 89.31 88 GLY A O 1
ATOM 642 N N . SER A 1 89 ? -3.600 3.912 -7.135 1.00 83.31 89 SER A N 1
ATOM 643 C CA . SER A 1 89 ? -4.091 4.575 -8.353 1.00 83.31 89 SER A CA 1
ATOM 644 C C . SER A 1 89 ? -5.088 3.752 -9.192 1.00 83.31 89 SER A C 1
ATOM 646 O O . SER A 1 89 ? -5.978 4.339 -9.812 1.00 83.31 89 SER A O 1
ATOM 648 N N . ALA A 1 90 ? -4.969 2.418 -9.198 1.00 82.38 90 ALA A N 1
ATOM 649 C CA . ALA A 1 90 ? -5.808 1.508 -9.985 1.00 82.38 90 ALA A CA 1
ATOM 650 C C . ALA A 1 90 ? -7.090 1.050 -9.262 1.00 82.38 90 ALA A C 1
ATOM 652 O O . ALA A 1 90 ? -7.989 0.497 -9.906 1.00 82.38 90 ALA A O 1
ATOM 653 N N . THR A 1 91 ? -7.213 1.306 -7.955 1.00 86.31 91 THR A N 1
ATOM 654 C CA . THR A 1 91 ? -8.398 0.926 -7.178 1.00 86.31 91 THR A CA 1
ATOM 655 C C . THR A 1 91 ? -9.641 1.602 -7.741 1.00 86.31 91 THR A C 1
ATOM 657 O O . THR A 1 91 ? -9.623 2.787 -8.085 1.00 86.31 91 THR A O 1
ATOM 660 N N . GLN A 1 92 ? -10.742 0.857 -7.836 1.00 85.94 92 GLN A N 1
ATOM 661 C CA . GLN A 1 92 ? -11.991 1.390 -8.368 1.00 85.94 92 GLN A CA 1
ATOM 662 C C . GLN A 1 92 ? -12.867 1.988 -7.267 1.00 85.94 92 GLN A C 1
ATOM 664 O O . GLN A 1 92 ? -13.257 1.304 -6.327 1.00 85.94 92 GLN A O 1
ATOM 669 N N . VAL A 1 93 ? -13.249 3.249 -7.450 1.00 81.88 93 VAL A N 1
ATOM 670 C CA . VAL A 1 93 ? -14.259 3.964 -6.667 1.00 81.88 93 VAL A CA 1
ATOM 671 C C . VAL A 1 93 ? -15.373 4.377 -7.624 1.00 81.88 93 VAL A C 1
ATOM 673 O O . VAL A 1 93 ? -15.127 5.059 -8.620 1.00 81.88 93 VAL A O 1
ATOM 676 N N . ASP A 1 94 ? -16.598 3.910 -7.372 1.00 83.62 94 ASP A N 1
ATOM 677 C CA . ASP A 1 94 ? -17.777 4.171 -8.215 1.00 83.62 94 ASP A CA 1
ATOM 678 C C . ASP A 1 94 ? -17.550 3.898 -9.718 1.00 83.62 94 ASP A C 1
ATOM 680 O O . ASP A 1 94 ? -17.985 4.648 -10.600 1.00 83.62 94 ASP A O 1
ATOM 684 N N . GLY A 1 95 ? -16.828 2.813 -10.021 1.00 77.94 95 GLY A N 1
ATOM 685 C CA . GLY A 1 95 ? -16.525 2.382 -11.389 1.00 77.94 95 GLY A CA 1
ATOM 686 C C . GLY A 1 95 ? -15.468 3.225 -12.111 1.00 77.94 95 GLY A C 1
ATOM 687 O O . GLY A 1 95 ? -15.342 3.127 -13.333 1.00 77.94 95 GLY A O 1
ATOM 688 N N . ARG A 1 96 ? -14.713 4.064 -11.390 1.00 78.12 96 ARG A N 1
ATOM 689 C CA . ARG A 1 96 ? -13.575 4.833 -11.915 1.00 78.12 96 ARG A CA 1
ATOM 690 C C . ARG A 1 96 ? -12.325 4.586 -11.078 1.00 78.12 96 ARG A C 1
ATOM 692 O O . ARG A 1 96 ? -12.429 4.311 -9.893 1.00 78.12 96 ARG A O 1
ATOM 699 N N . ALA A 1 97 ? -11.151 4.721 -11.687 1.00 7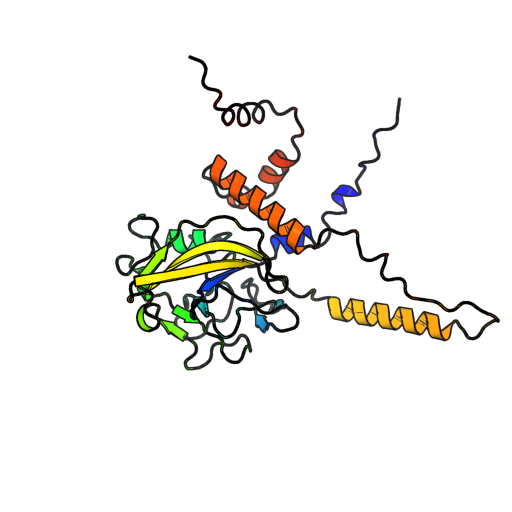7.50 97 ALA A N 1
ATOM 700 C CA . ALA A 1 97 ? -9.888 4.693 -10.956 1.00 77.50 97 ALA A CA 1
ATOM 701 C C . ALA A 1 97 ? -9.831 5.838 -9.924 1.00 77.50 97 ALA A C 1
ATOM 703 O O . ALA A 1 97 ? -10.179 6.978 -10.250 1.00 77.50 97 ALA A O 1
ATOM 704 N N . ALA A 1 98 ? -9.387 5.540 -8.703 1.00 79.31 98 ALA A N 1
ATOM 705 C CA . ALA A 1 98 ? -9.300 6.495 -7.598 1.00 79.31 98 ALA A CA 1
ATOM 706 C C . ALA A 1 98 ? -8.252 7.598 -7.834 1.00 79.31 98 ALA A C 1
ATOM 708 O O . ALA A 1 98 ? -8.356 8.697 -7.279 1.00 79.31 98 ALA A O 1
ATOM 709 N N . GLY A 1 99 ? -7.247 7.312 -8.668 1.00 74.50 99 GLY A N 1
ATOM 710 C CA . GLY A 1 99 ? -6.112 8.192 -8.951 1.00 74.50 99 GLY A CA 1
ATOM 711 C C . GLY A 1 99 ? -4.989 8.090 -7.916 1.00 74.50 99 GLY A C 1
ATOM 712 O O . GLY A 1 99 ? -3.829 8.195 -8.299 1.00 74.50 99 GLY A O 1
ATOM 713 N N . ASP A 1 100 ? -5.325 7.803 -6.656 1.00 84.12 100 ASP A N 1
ATOM 714 C CA . ASP A 1 100 ? -4.396 7.518 -5.558 1.00 84.12 100 ASP A CA 1
ATOM 715 C C . ASP A 1 100 ? -5.078 6.666 -4.469 1.00 84.12 100 ASP A C 1
ATOM 717 O O . ASP A 1 100 ? -6.311 6.584 -4.397 1.00 84.12 100 ASP A O 1
ATOM 721 N N . GLY A 1 101 ? -4.276 6.016 -3.629 1.00 91.00 101 GLY A N 1
ATOM 722 C CA . GLY A 1 101 ? -4.735 5.088 -2.599 1.00 91.00 101 GLY A CA 1
ATOM 723 C C . GLY A 1 101 ? -5.462 5.766 -1.445 1.00 91.00 101 GLY A C 1
ATOM 724 O O . GLY A 1 101 ? -6.401 5.199 -0.893 1.00 91.00 101 GLY A O 1
ATOM 725 N N . PHE A 1 102 ? -5.129 7.016 -1.122 1.00 93.44 102 PHE A N 1
ATOM 726 C CA . PHE A 1 102 ? -5.833 7.758 -0.074 1.00 93.44 102 PHE A CA 1
ATOM 727 C C . PHE A 1 102 ? -7.235 8.202 -0.508 1.00 93.44 102 PHE A C 1
ATOM 729 O O . PHE A 1 102 ? -8.156 8.212 0.309 1.00 93.44 102 PHE A O 1
ATOM 736 N N . ASN A 1 103 ? -7.439 8.531 -1.787 1.00 87.81 103 ASN A N 1
ATOM 737 C CA . ASN A 1 103 ? -8.771 8.711 -2.368 1.00 87.81 103 ASN A CA 1
ATOM 738 C C . ASN A 1 103 ? -9.572 7.410 -2.305 1.00 87.81 103 ASN A C 1
ATOM 740 O O . ASN A 1 103 ? -10.755 7.455 -1.971 1.00 87.81 103 ASN A O 1
ATOM 744 N N . ALA A 1 104 ? -8.938 6.272 -2.608 1.00 91.25 104 ALA A N 1
ATOM 745 C CA . ALA A 1 104 ? -9.585 4.968 -2.515 1.00 91.25 104 ALA A CA 1
ATOM 746 C C . ALA A 1 104 ? -10.032 4.661 -1.078 1.00 91.25 104 ALA A C 1
ATOM 748 O O . ALA A 1 104 ? -11.174 4.263 -0.866 1.00 91.25 104 ALA A O 1
ATOM 749 N N . LEU A 1 105 ? -9.176 4.923 -0.087 1.00 96.75 105 LEU A N 1
ATOM 750 C CA . LEU A 1 105 ? -9.504 4.725 1.326 1.00 96.75 105 LEU A CA 1
ATOM 751 C C . LEU A 1 105 ? -10.587 5.688 1.828 1.00 96.75 105 LEU A C 1
ATOM 753 O O . LEU A 1 105 ? -11.481 5.263 2.550 1.00 96.75 105 LEU A O 1
ATOM 757 N N . ARG A 1 106 ? -10.581 6.958 1.398 1.00 95.44 106 ARG A N 1
ATOM 758 C CA . ARG A 1 106 ? -11.653 7.919 1.732 1.00 95.44 106 ARG A CA 1
ATOM 759 C C . ARG A 1 106 ? -13.030 7.493 1.236 1.00 95.44 106 ARG A C 1
ATOM 761 O O . ARG A 1 106 ? -14.024 7.901 1.816 1.00 95.44 106 ARG A O 1
ATOM 768 N N . ALA A 1 107 ? -13.109 6.689 0.178 1.00 93.81 107 ALA A N 1
ATOM 769 C CA . ALA A 1 107 ? -14.388 6.147 -0.275 1.00 93.81 107 ALA A CA 1
ATOM 770 C C . ALA A 1 107 ? -14.963 5.083 0.680 1.00 93.81 107 ALA A C 1
ATOM 772 O O . ALA A 1 107 ? -16.138 4.738 0.564 1.00 93.81 107 ALA A O 1
ATOM 773 N N . LEU A 1 108 ? -14.140 4.551 1.591 1.00 96.12 108 LEU A N 1
ATOM 774 C CA . LEU A 1 108 ? -14.520 3.547 2.585 1.00 96.12 108 LEU A CA 1
ATOM 775 C C . LEU A 1 108 ? -14.827 4.145 3.966 1.00 96.12 108 LEU A C 1
ATOM 777 O O . LEU A 1 108 ? -15.440 3.458 4.781 1.00 96.12 108 LEU A O 1
ATOM 781 N N . ASP A 1 109 ? -14.423 5.394 4.203 1.00 97.56 109 ASP A N 1
ATOM 782 C CA . ASP A 1 109 ? -14.699 6.173 5.414 1.00 97.56 109 ASP A CA 1
ATOM 783 C C . ASP A 1 109 ? -16.190 6.549 5.453 1.00 97.56 109 ASP A C 1
ATOM 785 O O . ASP A 1 109 ? -16.674 7.416 4.718 1.00 97.56 109 ASP A O 1
ATOM 789 N N . SER A 1 110 ? -16.946 5.795 6.246 1.00 96.69 110 SER A N 1
ATOM 790 C CA . SER A 1 110 ? -18.406 5.780 6.225 1.00 96.69 110 SER A CA 1
ATOM 791 C C . SER A 1 110 ? -19.033 6.876 7.081 1.00 96.69 110 SER A C 1
ATOM 793 O O . SER A 1 110 ? -20.171 7.282 6.814 1.00 96.69 110 SER A O 1
ATOM 795 N N . ASP A 1 111 ? -18.306 7.368 8.083 1.00 96.94 111 ASP A N 1
ATOM 796 C CA . ASP A 1 111 ? -18.713 8.489 8.929 1.00 96.94 111 ASP A CA 1
ATOM 797 C C . ASP A 1 111 ? -18.002 9.811 8.581 1.00 96.94 111 ASP A C 1
ATOM 799 O O . ASP A 1 111 ? -18.421 10.872 9.060 1.00 96.94 111 ASP A O 1
ATOM 803 N N . ALA A 1 112 ? -17.053 9.764 7.641 1.00 96.31 112 ALA A N 1
ATOM 804 C CA . ALA A 1 112 ? -16.312 10.889 7.085 1.00 96.31 112 ALA A CA 1
ATOM 805 C C . ALA A 1 112 ? -15.504 11.661 8.140 1.00 96.31 112 ALA A C 1
ATOM 807 O O . ALA A 1 112 ? -15.370 12.890 8.047 1.00 96.31 112 ALA A O 1
ATOM 808 N N . ASP A 1 113 ? -14.979 10.962 9.151 1.00 97.44 113 ASP A N 1
ATOM 809 C CA . ASP A 1 113 ? -14.150 11.556 10.203 1.00 97.44 113 ASP A CA 1
ATOM 810 C C . ASP A 1 113 ? -12.667 11.717 9.797 1.00 97.44 113 ASP A C 1
ATOM 812 O O . ASP A 1 113 ? -11.885 12.365 10.504 1.00 97.44 113 ASP A O 1
ATOM 816 N N . GLY A 1 114 ? -12.295 11.215 8.613 1.00 97.12 114 GLY A N 1
ATOM 817 C CA . GLY A 1 114 ? -10.942 11.264 8.069 1.00 97.12 114 GLY A CA 1
ATOM 818 C C . GLY A 1 114 ? -10.046 10.124 8.550 1.00 97.12 114 GLY A C 1
ATOM 819 O O . GLY A 1 114 ? -8.826 10.184 8.340 1.00 97.12 114 GLY A O 1
ATOM 820 N N . ARG A 1 115 ? -10.616 9.104 9.194 1.00 98.25 115 ARG A N 1
ATOM 821 C CA . ARG A 1 115 ? -9.929 7.920 9.700 1.00 98.25 115 ARG A CA 1
ATOM 822 C C . ARG A 1 115 ? -10.737 6.695 9.309 1.00 98.25 115 ARG A C 1
ATOM 824 O O . ARG A 1 115 ? -11.945 6.664 9.447 1.00 98.25 115 ARG A O 1
ATOM 831 N N . LEU A 1 116 ? -10.051 5.648 8.870 1.00 98.44 116 LEU A N 1
ATOM 832 C CA . LEU A 1 116 ? -10.697 4.355 8.690 1.00 98.44 116 LEU A CA 1
ATOM 833 C C . LEU A 1 116 ? -10.467 3.510 9.939 1.00 98.44 116 LEU A C 1
ATOM 835 O O . LEU A 1 116 ? -9.319 3.217 10.285 1.00 98.44 116 LEU A O 1
ATOM 839 N N . THR A 1 117 ? -11.541 3.136 10.624 1.00 98.44 117 THR A N 1
ATOM 840 C CA . THR A 1 117 ? -11.500 2.404 11.897 1.00 98.44 117 THR A CA 1
ATOM 841 C C . THR A 1 117 ? -12.509 1.259 11.914 1.00 98.44 117 THR A C 1
ATOM 843 O O . THR A 1 117 ? -13.295 1.086 10.993 1.00 98.44 117 THR A O 1
ATOM 846 N N . ALA A 1 118 ? -12.568 0.495 13.008 1.00 97.12 118 ALA A N 1
ATOM 847 C CA . ALA A 1 118 ? -13.596 -0.533 13.192 1.00 97.12 118 ALA A CA 1
ATOM 848 C C . ALA A 1 118 ? -15.050 0.002 13.213 1.00 97.12 118 ALA A C 1
ATOM 850 O O . ALA A 1 118 ? -15.983 -0.802 13.228 1.00 97.12 118 ALA A O 1
ATOM 851 N N . ALA A 1 119 ? -15.260 1.326 13.252 1.00 97.25 119 ALA A N 1
ATOM 852 C CA . ALA A 1 119 ? -16.578 1.930 13.048 1.00 97.25 119 ALA A CA 1
ATOM 853 C C . ALA A 1 119 ? -17.036 1.856 11.578 1.00 97.25 119 ALA A C 1
ATOM 855 O O . ALA A 1 119 ? -18.241 1.839 11.319 1.00 97.25 119 ALA A O 1
ATOM 856 N N . ASP A 1 120 ? -16.095 1.734 10.639 1.00 98.25 120 ASP A N 1
ATOM 857 C CA . ASP A 1 120 ? -16.354 1.641 9.209 1.00 98.25 120 ASP A CA 1
ATOM 858 C C . ASP A 1 120 ? -16.570 0.200 8.772 1.00 98.25 120 ASP A C 1
ATOM 860 O O . ASP A 1 120 ? -15.743 -0.684 9.008 1.00 98.25 120 ASP A O 1
ATOM 864 N N . ALA A 1 121 ? -17.677 -0.046 8.069 1.00 94.88 121 ALA A N 1
ATOM 865 C CA . ALA A 1 121 ? -18.059 -1.395 7.649 1.00 94.88 121 ALA A CA 1
ATOM 866 C C . ALA A 1 121 ? -16.955 -2.097 6.833 1.00 94.88 121 ALA A C 1
ATOM 868 O O . ALA A 1 121 ? -16.690 -3.283 7.030 1.00 94.88 121 ALA A O 1
ATOM 869 N N . ALA A 1 122 ? -16.281 -1.343 5.962 1.00 94.88 122 ALA A N 1
ATOM 870 C CA . ALA A 1 122 ? -15.246 -1.859 5.078 1.00 94.88 122 ALA A CA 1
ATOM 871 C C . ALA A 1 122 ? -13.902 -2.127 5.781 1.00 94.88 122 ALA A C 1
ATOM 873 O O . ALA A 1 122 ? -13.053 -2.796 5.202 1.00 94.88 122 ALA A O 1
ATOM 874 N N . PHE A 1 123 ? -13.689 -1.664 7.020 1.00 97.56 123 PHE A N 1
ATOM 875 C CA . PHE A 1 123 ? -12.415 -1.858 7.727 1.00 97.56 123 PHE A CA 1
ATOM 876 C C . PHE A 1 123 ? -12.076 -3.341 7.921 1.00 97.56 123 PHE A C 1
ATOM 878 O O . PHE A 1 123 ? -10.920 -3.740 7.820 1.00 97.56 123 PHE A O 1
ATOM 885 N N . THR A 1 124 ? -13.095 -4.176 8.138 1.00 96.19 124 THR A N 1
ATOM 886 C CA . THR A 1 124 ? -12.926 -5.633 8.290 1.00 96.19 124 THR A CA 1
ATOM 887 C C . THR A 1 124 ? -12.665 -6.375 6.978 1.00 96.19 124 THR A C 1
ATOM 889 O O . THR A 1 124 ? -12.300 -7.547 7.010 1.00 96.19 124 THR A O 1
ATOM 892 N N . GLU A 1 125 ? -12.836 -5.709 5.834 1.00 96.19 125 GLU A N 1
ATOM 893 C CA . GLU A 1 125 ? -12.521 -6.253 4.508 1.00 96.19 125 GLU A CA 1
ATOM 894 C C . GLU A 1 125 ? -11.051 -6.020 4.128 1.00 96.19 125 GLU A C 1
ATOM 896 O O . GLU A 1 125 ? -10.580 -6.560 3.128 1.00 96.19 125 GLU A O 1
ATOM 901 N N . LEU A 1 126 ? -10.335 -5.197 4.901 1.00 98.19 126 LEU A N 1
ATOM 902 C CA . LEU A 1 126 ? -8.946 -4.854 4.639 1.00 98.19 126 LEU A CA 1
ATOM 903 C C . LEU A 1 126 ? -7.995 -5.901 5.208 1.00 98.19 126 LEU A C 1
ATOM 905 O O . LEU A 1 126 ? -8.148 -6.377 6.338 1.00 98.19 126 LEU A O 1
ATOM 909 N N . ALA A 1 127 ? -6.956 -6.189 4.438 1.00 98.44 127 ALA A N 1
ATOM 910 C CA . ALA A 1 127 ? -5.870 -7.064 4.834 1.00 98.44 127 ALA A CA 1
ATOM 911 C C . ALA A 1 127 ? -4.515 -6.422 4.521 1.00 98.44 127 ALA A C 1
ATOM 913 O O . ALA A 1 127 ? -4.409 -5.455 3.764 1.00 98.44 127 ALA A O 1
ATOM 914 N N . ILE A 1 128 ? -3.478 -6.982 5.130 1.00 98.69 128 ILE A N 1
ATOM 915 C CA . ILE A 1 128 ? -2.081 -6.698 4.832 1.00 98.69 128 ILE A CA 1
ATOM 916 C C . ILE A 1 128 ? -1.527 -7.908 4.098 1.00 98.69 128 ILE A C 1
ATOM 918 O O . ILE A 1 128 ? -1.607 -9.029 4.610 1.00 98.69 128 ILE A O 1
ATOM 922 N N . TRP A 1 129 ? -0.961 -7.664 2.920 1.00 98.69 129 TRP A N 1
ATOM 923 C CA . TRP A 1 129 ? -0.159 -8.640 2.201 1.00 98.69 129 TRP A CA 1
ATOM 924 C C . TRP A 1 129 ? 1.318 -8.386 2.469 1.00 98.69 129 TRP A C 1
ATOM 926 O O . TRP A 1 129 ? 1.886 -7.382 2.030 1.00 98.69 129 TRP A O 1
ATOM 936 N N . LYS A 1 130 ? 1.924 -9.306 3.216 1.00 98.38 130 LYS A N 1
ATOM 937 C CA . LYS A 1 130 ? 3.357 -9.348 3.470 1.00 98.38 130 LYS A CA 1
ATOM 938 C C . LYS A 1 130 ? 3.981 -10.447 2.618 1.00 98.38 130 LYS A C 1
ATOM 940 O O . LYS A 1 130 ? 4.093 -11.581 3.073 1.00 98.38 130 LYS A O 1
ATOM 945 N N . ASP A 1 131 ? 4.366 -10.068 1.406 1.00 97.88 131 ASP A N 1
ATOM 946 C CA . ASP A 1 131 ? 5.119 -10.904 0.469 1.00 97.88 131 ASP A CA 1
ATOM 947 C C . ASP A 1 131 ? 6.526 -11.150 1.041 1.00 97.88 131 ASP A C 1
ATOM 949 O O . ASP A 1 131 ? 7.396 -10.275 1.018 1.00 97.88 131 ASP A O 1
ATOM 953 N N . ALA A 1 132 ? 6.733 -12.288 1.697 1.00 94.81 132 ALA A N 1
ATOM 954 C CA . ALA A 1 132 ? 7.934 -12.531 2.492 1.00 94.81 132 ALA A CA 1
ATOM 955 C C . ALA A 1 132 ? 9.093 -13.065 1.644 1.00 94.81 132 ALA A C 1
ATOM 957 O O . ALA A 1 132 ? 10.259 -12.807 1.968 1.00 94.81 132 ALA A O 1
ATOM 958 N N . ASP A 1 133 ? 8.787 -13.821 0.592 1.00 96.44 133 ASP A N 1
ATOM 959 C CA . ASP A 1 133 ? 9.776 -14.407 -0.310 1.00 96.44 133 ASP A CA 1
ATOM 960 C C . ASP A 1 133 ? 10.006 -13.590 -1.591 1.00 96.44 133 ASP A C 1
ATOM 962 O O . ASP A 1 133 ? 11.001 -13.829 -2.285 1.00 96.44 133 ASP A O 1
ATOM 966 N N . GLN A 1 134 ? 9.204 -12.537 -1.786 1.00 97.56 134 GLN A N 1
ATOM 967 C CA . GLN A 1 134 ? 9.362 -11.499 -2.799 1.00 97.56 134 GLN A CA 1
ATOM 968 C C . GLN A 1 134 ? 9.160 -12.044 -4.211 1.00 97.56 134 GLN A C 1
ATOM 970 O O . GLN A 1 134 ? 9.933 -11.733 -5.124 1.00 97.56 134 GLN A O 1
ATOM 975 N N . ASP A 1 135 ? 8.136 -12.875 -4.393 1.00 96.56 135 ASP A N 1
ATOM 976 C CA . ASP A 1 135 ? 7.797 -13.473 -5.682 1.00 96.56 135 ASP A CA 1
ATOM 977 C C . ASP A 1 135 ? 6.586 -12.811 -6.376 1.00 96.56 135 ASP A C 1
ATOM 979 O O . ASP A 1 135 ? 6.369 -13.018 -7.578 1.00 96.56 135 ASP A O 1
ATOM 983 N N . GLY A 1 136 ? 5.868 -11.927 -5.672 1.00 96.31 136 GLY A N 1
ATOM 984 C CA . GLY A 1 136 ? 4.695 -11.218 -6.176 1.00 96.31 136 GLY A CA 1
ATOM 985 C C . GLY A 1 136 ? 3.445 -12.092 -6.287 1.00 96.31 136 GLY A C 1
ATOM 986 O O . GLY A 1 136 ? 2.512 -11.717 -7.003 1.00 96.31 136 GLY A O 1
ATOM 987 N N . MET A 1 137 ? 3.414 -13.245 -5.621 1.00 96.69 137 MET A N 1
ATOM 988 C CA . MET A 1 137 ? 2.261 -14.128 -5.495 1.00 96.69 137 MET A CA 1
ATOM 989 C C . MET A 1 137 ? 1.792 -14.165 -4.047 1.00 96.69 137 MET A C 1
ATOM 991 O O . MET A 1 137 ? 2.570 -14.088 -3.112 1.00 96.69 137 MET A O 1
ATOM 995 N N . THR A 1 138 ? 0.482 -14.261 -3.848 1.00 96.62 138 THR A N 1
ATOM 996 C CA . THR A 1 138 ? -0.049 -14.420 -2.497 1.00 96.62 138 THR A CA 1
ATOM 997 C C . THR A 1 138 ? 0.085 -15.865 -2.043 1.00 96.62 138 THR A C 1
ATOM 999 O O . THR A 1 138 ? -0.619 -16.741 -2.556 1.00 96.62 138 THR A O 1
ATOM 1002 N N . ASP A 1 139 ? 0.912 -16.090 -1.027 1.00 95.38 139 ASP A N 1
ATOM 1003 C CA . ASP A 1 139 ? 1.091 -17.401 -0.418 1.00 95.38 139 ASP A CA 1
ATOM 1004 C C . ASP A 1 139 ? 0.323 -17.591 0.898 1.00 95.38 139 ASP A C 1
ATOM 1006 O O . ASP A 1 139 ? -0.139 -16.666 1.580 1.00 95.38 139 ASP A O 1
ATOM 1010 N N . ALA A 1 140 ? 0.168 -18.859 1.286 1.00 93.50 140 ALA A N 1
ATOM 1011 C CA . ALA A 1 140 ? -0.495 -19.219 2.530 1.00 93.50 140 ALA A CA 1
ATOM 1012 C C . ALA A 1 140 ? 0.267 -18.656 3.743 1.00 93.50 140 ALA A C 1
ATOM 1014 O O . ALA A 1 140 ? 1.362 -19.110 4.073 1.00 93.50 140 ALA A O 1
ATOM 1015 N N . GLY A 1 141 ? -0.372 -17.732 4.462 1.00 93.44 141 GLY A N 1
ATOM 1016 C CA . GLY A 1 141 ? 0.200 -17.070 5.638 1.00 93.44 141 GLY A CA 1
ATOM 1017 C C . GLY A 1 141 ? 0.753 -15.670 5.370 1.00 93.44 141 GLY A C 1
ATOM 1018 O O . GLY A 1 141 ? 1.172 -15.018 6.323 1.00 93.44 141 GLY A O 1
ATOM 1019 N N . GLU A 1 142 ? 0.714 -15.193 4.126 1.00 97.31 142 GLU A N 1
ATOM 1020 C CA . GLU A 1 142 ? 1.150 -13.836 3.773 1.00 97.31 142 GLU A CA 1
ATOM 1021 C C . GLU A 1 142 ? 0.043 -12.787 3.880 1.00 97.31 142 GLU A C 1
ATOM 1023 O O . GLU A 1 142 ? 0.324 -11.599 4.044 1.00 97.31 142 GLU A O 1
ATOM 1028 N N . LEU A 1 143 ? -1.220 -13.219 3.814 1.00 97.94 143 LEU A N 1
ATOM 1029 C CA . LEU A 1 143 ? -2.372 -12.376 4.113 1.00 97.94 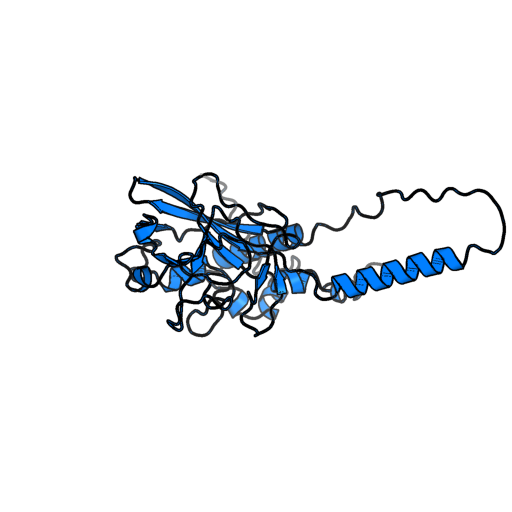143 LEU A CA 1
ATOM 1030 C C . LEU A 1 143 ? -2.739 -12.460 5.586 1.00 97.94 143 LEU A C 1
ATOM 1032 O O . LEU A 1 143 ? -2.922 -13.539 6.153 1.00 97.94 143 LEU A O 1
ATOM 1036 N N . SER A 1 144 ? -2.916 -11.293 6.190 1.00 97.88 144 SER A N 1
ATOM 1037 C CA . SER A 1 144 ? -3.351 -11.151 7.577 1.00 97.88 144 SER A CA 1
ATOM 1038 C C . SER A 1 144 ? -4.273 -9.945 7.728 1.00 97.88 144 SER A C 1
ATOM 1040 O O . SER A 1 144 ? -4.190 -8.991 6.957 1.00 97.88 144 S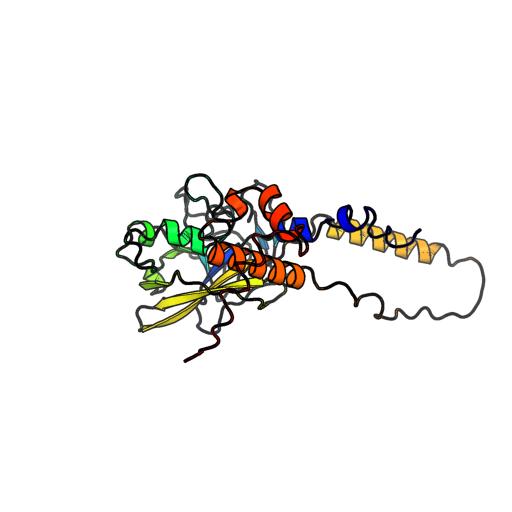ER A O 1
ATOM 1042 N N . SER A 1 145 ? -5.188 -9.979 8.699 1.00 97.69 145 SER A N 1
ATOM 1043 C CA . SER A 1 145 ? -6.094 -8.846 8.917 1.00 97.69 145 SER A CA 1
ATOM 1044 C C . SER A 1 145 ? -5.359 -7.650 9.532 1.00 97.69 145 SER A C 1
ATOM 1046 O O . SER A 1 145 ? -4.322 -7.804 10.186 1.00 97.69 145 SER A O 1
ATOM 1048 N N . LEU A 1 146 ? -5.934 -6.451 9.399 1.00 98.38 146 LEU A N 1
ATOM 1049 C CA . LEU A 1 146 ? -5.456 -5.266 10.124 1.00 98.38 146 LEU A CA 1
ATOM 1050 C C . LEU A 1 146 ? -5.386 -5.518 11.637 1.00 98.38 146 LEU A C 1
ATOM 1052 O O . LEU A 1 146 ? -4.380 -5.213 12.278 1.00 98.38 146 LEU A O 1
ATOM 1056 N N . SER A 1 147 ? -6.418 -6.153 12.198 1.00 96.62 147 SER A N 1
ATOM 1057 C CA . SER A 1 147 ? -6.478 -6.476 13.624 1.00 96.62 147 SER A CA 1
ATOM 1058 C C . SER A 1 147 ? -5.405 -7.463 14.083 1.00 96.62 147 SER A C 1
ATOM 1060 O O . SER A 1 147 ? -4.891 -7.302 15.189 1.00 96.62 147 SER A O 1
ATOM 1062 N N . ASP A 1 148 ? -5.031 -8.448 13.257 1.00 97.00 148 ASP A N 1
ATOM 1063 C CA . ASP A 1 148 ? -3.972 -9.412 13.605 1.00 97.00 148 ASP A CA 1
ATOM 1064 C C . ASP A 1 148 ? -2.594 -8.741 13.681 1.00 97.00 148 ASP A C 1
ATOM 1066 O O . ASP A 1 148 ? -1.739 -9.165 14.457 1.00 97.00 148 ASP A O 1
ATOM 1070 N N . ASN A 1 149 ? -2.407 -7.649 12.935 1.00 97.62 149 ASN A N 1
ATOM 1071 C CA . ASN A 1 149 ? -1.215 -6.799 12.980 1.00 97.62 149 ASN A CA 1
ATOM 1072 C C . ASN A 1 149 ? -1.349 -5.640 13.983 1.00 97.62 149 ASN A C 1
ATOM 1074 O O . ASN A 1 149 ? -0.493 -4.761 14.050 1.00 97.62 149 ASN A O 1
ATOM 1078 N N . GLY A 1 150 ? -2.425 -5.618 14.775 1.00 97.69 150 GLY A N 1
ATOM 1079 C CA . GLY A 1 150 ? -2.664 -4.596 15.786 1.00 97.69 150 GLY A CA 1
ATOM 1080 C C . GLY A 1 150 ? -3.004 -3.216 15.224 1.00 97.69 150 GLY A C 1
ATOM 1081 O O . GLY A 1 150 ? -2.969 -2.259 15.988 1.00 97.69 150 GLY A O 1
ATOM 1082 N N . VAL A 1 151 ? -3.342 -3.081 13.942 1.00 98.62 151 VAL A N 1
ATOM 1083 C CA . VAL A 1 151 ? -3.763 -1.809 13.337 1.00 98.62 151 VAL A CA 1
ATOM 1084 C C . VAL A 1 151 ? -5.185 -1.474 13.791 1.00 98.62 151 VAL A C 1
ATOM 1086 O O . VAL A 1 151 ? -6.100 -2.286 13.641 1.00 98.62 151 VAL A O 1
ATOM 1089 N N . VAL A 1 152 ? -5.387 -0.276 14.347 1.00 98.44 152 VAL A N 1
ATOM 1090 C CA . VAL A 1 152 ? -6.688 0.166 14.890 1.00 98.44 152 VAL A CA 1
ATOM 1091 C C . VAL A 1 152 ? -7.296 1.358 14.157 1.00 98.44 152 VAL A C 1
ATOM 1093 O O . VAL A 1 152 ? -8.513 1.539 14.214 1.00 98.44 152 VAL A O 1
ATOM 1096 N N . ALA A 1 153 ? -6.480 2.160 13.472 1.00 98.62 153 ALA A N 1
ATOM 1097 C CA . ALA A 1 153 ? -6.953 3.269 12.654 1.00 98.62 153 ALA A CA 1
ATOM 1098 C C . ALA A 1 153 ? -5.978 3.568 11.515 1.00 98.62 153 ALA A C 1
ATOM 1100 O O . ALA A 1 153 ? -4.771 3.604 11.740 1.00 98.62 153 ALA A O 1
ATOM 1101 N N . LEU A 1 154 ? -6.499 3.843 10.320 1.00 98.81 154 LEU A N 1
ATOM 1102 C CA . LEU A 1 154 ? -5.738 4.393 9.197 1.00 98.81 154 LEU A CA 1
ATOM 1103 C C . LEU A 1 154 ? -6.065 5.883 9.071 1.00 98.81 154 LEU A C 1
ATOM 1105 O O . LEU A 1 154 ? -7.229 6.234 8.887 1.00 98.81 154 LEU A O 1
ATOM 1109 N N . ASN A 1 155 ? -5.074 6.770 9.148 1.00 98.56 155 ASN A N 1
ATOM 1110 C CA . ASN A 1 155 ? -5.306 8.204 8.980 1.00 98.56 155 ASN A CA 1
ATOM 1111 C C . ASN A 1 155 ? -5.309 8.558 7.490 1.00 98.56 155 ASN A C 1
ATOM 1113 O O . ASN A 1 155 ? -4.382 8.227 6.754 1.00 98.56 155 ASN A O 1
ATOM 1117 N N . LEU A 1 156 ? -6.356 9.245 7.028 1.00 97.88 156 LEU A N 1
ATOM 1118 C CA . LEU A 1 156 ? -6.572 9.482 5.595 1.00 97.88 156 LEU A CA 1
ATOM 1119 C C . LEU A 1 156 ? -6.079 10.858 5.125 1.00 97.88 156 LEU A C 1
ATOM 1121 O O . LEU A 1 156 ? -6.176 11.194 3.942 1.00 97.88 156 LEU A O 1
ATOM 1125 N N . SER A 1 157 ? -5.546 11.666 6.044 1.00 93.88 157 SER A N 1
ATOM 1126 C CA . SER A 1 157 ? -4.956 12.972 5.751 1.00 93.88 157 SER A CA 1
ATOM 1127 C C . SER A 1 157 ? -3.503 12.804 5.310 1.00 93.88 157 SER A C 1
ATOM 1129 O O . SER A 1 157 ? -2.574 12.850 6.119 1.00 93.88 157 SER A O 1
ATOM 1131 N N . ALA A 1 158 ? -3.309 12.565 4.016 1.00 92.88 158 ALA A N 1
ATOM 1132 C CA . ALA A 1 158 ? -1.985 12.425 3.428 1.00 92.88 158 ALA A CA 1
ATOM 1133 C C . ALA A 1 158 ? -1.360 13.774 3.068 1.00 92.88 158 ALA A C 1
ATOM 1135 O O . ALA A 1 158 ? -2.057 14.735 2.736 1.00 92.88 158 ALA A O 1
ATOM 1136 N N . GLN A 1 159 ? -0.034 13.834 3.109 1.00 85.94 159 GLN A N 1
ATOM 1137 C CA . GLN A 1 159 ? 0.769 14.959 2.643 1.00 85.94 159 GLN A CA 1
ATOM 1138 C C . GLN A 1 159 ? 1.606 14.527 1.441 1.00 85.94 159 GLN A C 1
ATOM 1140 O O . GLN A 1 159 ? 2.131 13.414 1.414 1.00 85.94 159 GLN A O 1
ATOM 1145 N N . SER A 1 160 ? 1.744 15.408 0.451 1.00 81.25 160 SER A N 1
ATOM 1146 C CA . SER A 1 160 ? 2.598 15.149 -0.709 1.00 81.25 160 SER A CA 1
ATOM 1147 C C . SER A 1 160 ? 4.069 15.090 -0.317 1.00 81.25 160 SER A C 1
ATOM 1149 O O . SER A 1 160 ? 4.534 15.879 0.508 1.00 81.25 160 SER A O 1
ATOM 1151 N N . SER A 1 161 ? 4.808 14.201 -0.966 1.00 79.75 161 SER A N 1
ATOM 1152 C CA . SER A 1 161 ? 6.236 14.002 -0.765 1.00 79.75 161 SER A CA 1
ATOM 1153 C C . SER A 1 161 ? 6.947 13.797 -2.105 1.00 79.75 161 SER A C 1
ATOM 1155 O O . SER A 1 161 ? 6.359 13.364 -3.095 1.00 79.75 161 SER A O 1
ATOM 1157 N N . THR A 1 162 ? 8.237 14.127 -2.126 1.00 78.56 162 THR A N 1
ATOM 1158 C CA . THR A 1 162 ? 9.152 13.895 -3.256 1.00 78.56 162 THR A CA 1
ATOM 1159 C C . THR A 1 162 ? 10.256 12.898 -2.910 1.00 78.56 162 THR A C 1
ATOM 1161 O O . THR A 1 162 ? 11.203 12.724 -3.681 1.00 78.56 162 THR A O 1
ATOM 1164 N N . ALA A 1 163 ? 10.150 12.251 -1.744 1.00 80.00 163 ALA A N 1
ATOM 1165 C CA . ALA A 1 163 ? 11.104 11.259 -1.282 1.00 80.00 163 ALA A CA 1
ATOM 1166 C C . ALA A 1 163 ? 11.151 10.057 -2.231 1.00 80.00 163 ALA A C 1
ATOM 1168 O O . ALA A 1 163 ? 10.133 9.595 -2.743 1.00 80.00 163 ALA A O 1
ATOM 1169 N N . MET A 1 164 ? 12.360 9.552 -2.450 1.00 82.38 164 MET A N 1
ATOM 1170 C CA . MET A 1 164 ? 12.614 8.408 -3.313 1.00 82.38 164 MET A CA 1
ATOM 1171 C C . MET A 1 164 ? 13.290 7.319 -2.507 1.00 82.38 164 MET A C 1
ATOM 1173 O O . MET A 1 164 ? 14.267 7.601 -1.813 1.00 82.38 164 MET A O 1
ATOM 1177 N N . ASP A 1 165 ? 12.842 6.088 -2.696 1.00 88.00 165 ASP A N 1
ATOM 1178 C CA . ASP A 1 165 ? 13.539 4.904 -2.219 1.00 88.00 165 ASP A CA 1
ATOM 1179 C C . ASP A 1 165 ? 13.677 3.901 -3.361 1.00 88.00 165 ASP A C 1
ATOM 1181 O O . ASP A 1 165 ? 12.727 3.634 -4.089 1.00 88.00 165 ASP A O 1
ATOM 1185 N N . ASN A 1 166 ? 14.899 3.425 -3.603 1.00 85.38 166 ASN A N 1
ATOM 1186 C CA . ASN A 1 166 ? 15.210 2.446 -4.653 1.00 85.38 166 ASN A CA 1
ATOM 1187 C C . ASN A 1 166 ? 14.644 2.747 -6.064 1.00 85.38 166 ASN A C 1
ATOM 1189 O O . ASN A 1 166 ? 14.480 1.861 -6.906 1.00 85.38 166 ASN A O 1
ATOM 1193 N N . GLY A 1 167 ? 14.422 4.032 -6.365 1.00 81.12 167 GLY A N 1
ATOM 1194 C CA . GLY A 1 167 ? 13.870 4.511 -7.634 1.00 81.12 167 GLY A CA 1
ATOM 1195 C C . GLY A 1 167 ? 12.341 4.585 -7.687 1.00 81.12 167 GLY A C 1
ATOM 1196 O O . GLY A 1 167 ? 11.814 4.951 -8.737 1.00 81.12 167 GLY A O 1
ATOM 1197 N N . ASN A 1 168 ? 11.663 4.272 -6.586 1.00 84.50 168 ASN A N 1
ATOM 1198 C CA . ASN A 1 168 ? 10.227 4.409 -6.372 1.00 84.50 168 ASN A CA 1
ATOM 1199 C C . ASN A 1 168 ? 9.936 5.714 -5.624 1.00 84.50 168 ASN A C 1
ATOM 1201 O O . ASN A 1 168 ? 10.726 6.136 -4.778 1.00 84.50 168 ASN A O 1
ATOM 1205 N N . LEU A 1 169 ? 8.809 6.352 -5.935 1.00 84.94 169 LEU A N 1
ATOM 1206 C CA . LEU A 1 169 ? 8.407 7.613 -5.312 1.00 84.94 169 LEU A CA 1
ATOM 1207 C C . LEU A 1 169 ? 7.456 7.350 -4.146 1.00 84.94 169 LEU A C 1
ATOM 1209 O O . LEU A 1 169 ? 6.355 6.846 -4.349 1.00 84.94 169 LEU A O 1
ATOM 1213 N N . LEU A 1 170 ? 7.850 7.775 -2.950 1.00 88.81 170 LEU A N 1
ATOM 1214 C CA . LEU A 1 170 ? 6.995 7.832 -1.767 1.00 88.81 170 LEU A CA 1
ATOM 1215 C C . LEU A 1 170 ? 6.200 9.140 -1.847 1.00 88.81 170 LEU A C 1
ATOM 1217 O O . LEU A 1 170 ? 6.641 10.176 -1.344 1.00 88.81 170 LEU A O 1
ATOM 1221 N N . GLY A 1 171 ? 5.093 9.121 -2.594 1.00 80.44 171 GLY A N 1
ATOM 1222 C CA . GLY A 1 171 ? 4.464 10.341 -3.112 1.00 80.44 171 GLY A CA 1
ATOM 1223 C C . GLY A 1 171 ? 3.390 10.939 -2.208 1.00 80.44 171 GLY A C 1
ATOM 1224 O O . GLY A 1 171 ? 3.196 12.155 -2.224 1.00 80.44 171 GLY A O 1
ATOM 1225 N N . LEU A 1 172 ? 2.724 10.116 -1.397 1.00 87.81 172 LEU A N 1
ATOM 1226 C CA . LEU A 1 172 ? 1.778 10.559 -0.377 1.00 87.81 172 LEU A CA 1
ATOM 1227 C C . LEU A 1 172 ? 2.069 9.832 0.927 1.00 87.81 172 LEU A C 1
ATOM 1229 O O . LEU A 1 172 ? 2.079 8.608 0.955 1.00 87.81 172 LEU A O 1
ATOM 1233 N N . VAL A 1 173 ? 2.269 10.585 2.001 1.00 94.75 173 VAL A N 1
ATOM 1234 C CA . VAL A 1 173 ? 2.610 10.044 3.320 1.00 94.75 173 VAL A CA 1
ATOM 1235 C C . VAL A 1 173 ? 1.522 10.424 4.315 1.00 94.75 173 VAL A C 1
ATOM 1237 O O . VAL A 1 173 ? 1.132 11.589 4.415 1.00 94.75 173 VAL A O 1
ATOM 1240 N N . SER A 1 174 ? 1.039 9.439 5.058 1.00 98.38 174 SER A N 1
ATOM 1241 C CA . SER A 1 174 ? 0.227 9.603 6.260 1.00 98.38 174 SER A CA 1
ATOM 1242 C C . SER A 1 174 ? 0.664 8.557 7.289 1.00 98.38 174 SER A C 1
ATOM 1244 O O . SER A 1 174 ? 1.812 8.117 7.269 1.00 98.38 174 SER A O 1
ATOM 1246 N N . SER A 1 175 ? -0.224 8.167 8.199 1.00 98.69 175 SER A N 1
ATOM 1247 C CA . SER A 1 175 ? 0.096 7.210 9.252 1.00 98.69 175 SER A CA 1
ATOM 1248 C C . SER A 1 175 ? -1.055 6.269 9.575 1.00 98.69 175 SER A C 1
ATOM 1250 O O . SER A 1 175 ? -2.214 6.535 9.247 1.00 98.69 175 SER A O 1
ATOM 1252 N N . TYR A 1 176 ? -0.744 5.201 10.298 1.00 98.81 176 TYR A N 1
ATOM 1253 C CA . TYR A 1 176 ? -1.733 4.391 10.997 1.00 98.81 176 TYR A CA 1
ATOM 1254 C C . TYR A 1 176 ? -1.417 4.319 12.495 1.00 98.81 176 TYR A C 1
ATOM 1256 O O . TYR A 1 176 ? -0.286 4.546 12.928 1.00 98.81 176 TYR A O 1
ATOM 1264 N N . GLU A 1 177 ? -2.435 4.022 13.296 1.00 98.62 177 GLU A N 1
ATOM 1265 C CA . GLU A 1 177 ? -2.311 3.808 14.737 1.00 98.62 177 GLU A CA 1
ATOM 1266 C C . GLU A 1 177 ? -2.380 2.319 15.060 1.00 98.62 177 GLU A C 1
ATOM 1268 O O . GLU A 1 177 ? -3.227 1.593 14.525 1.00 98.62 177 GLU A O 1
ATOM 1273 N N . SER A 1 178 ? -1.514 1.875 15.968 1.00 97.88 178 SER A N 1
ATOM 1274 C CA . SER A 1 178 ? -1.505 0.511 16.489 1.00 97.88 178 SER A CA 1
ATOM 1275 C C . SER A 1 178 ? -2.114 0.423 17.893 1.00 97.88 178 SER A C 1
ATOM 1277 O O . SER A 1 178 ? -2.155 1.388 18.655 1.00 97.88 178 SER A O 1
ATOM 1279 N N . ALA A 1 179 ? -2.604 -0.761 18.260 1.00 97.56 179 ALA A N 1
ATOM 1280 C CA . ALA A 1 179 ? -3.294 -1.030 19.522 1.00 97.56 179 ALA A CA 1
ATOM 1281 C C . ALA A 1 179 ? -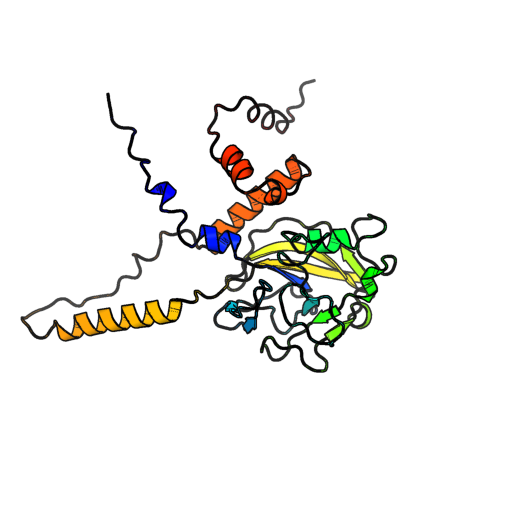2.414 -0.817 20.769 1.00 97.56 179 ALA A C 1
ATOM 1283 O O . ALA A 1 179 ? -2.934 -0.643 21.871 1.00 97.56 179 ALA A O 1
ATOM 1284 N N . ASP A 1 180 ? -1.090 -0.822 20.606 1.00 95.31 180 ASP A N 1
ATOM 1285 C CA . ASP A 1 180 ? -0.112 -0.484 21.645 1.00 95.31 180 ASP A CA 1
ATOM 1286 C C . ASP A 1 180 ? 0.084 1.036 21.834 1.00 95.31 180 ASP A C 1
ATOM 1288 O O . ASP A 1 180 ? 0.847 1.458 22.704 1.00 95.31 180 ASP A O 1
ATOM 1292 N N . GLY A 1 181 ? -0.636 1.859 21.063 1.00 95.81 181 GLY A N 1
ATOM 1293 C CA . GLY A 1 181 ? -0.549 3.318 21.068 1.00 95.81 181 GLY A CA 1
ATOM 1294 C C . GLY A 1 181 ? 0.542 3.883 20.156 1.00 95.81 181 GLY A C 1
ATOM 1295 O O . GLY A 1 181 ? 0.800 5.086 20.212 1.00 95.81 181 GLY A O 1
ATOM 1296 N N . GLY A 1 182 ? 1.195 3.040 19.352 1.00 97.19 182 GLY A N 1
ATOM 1297 C CA . GLY A 1 182 ? 2.164 3.451 18.344 1.00 97.19 182 GLY A CA 1
ATOM 1298 C C . GLY A 1 182 ? 1.528 4.175 17.156 1.00 97.19 182 GLY A C 1
ATOM 1299 O O . GLY A 1 182 ? 0.336 4.055 16.871 1.00 97.19 182 GLY A O 1
ATOM 1300 N N . THR A 1 183 ? 2.352 4.949 16.457 1.00 98.31 183 THR A N 1
ATOM 1301 C CA . THR A 1 183 ? 2.016 5.570 15.175 1.00 98.31 183 THR A CA 1
ATOM 1302 C C . THR A 1 183 ? 3.124 5.223 14.198 1.00 98.31 183 THR A C 1
ATOM 1304 O O . THR A 1 183 ? 4.290 5.457 14.514 1.00 98.31 183 THR A O 1
ATOM 1307 N N . HIS A 1 184 ? 2.750 4.683 13.044 1.00 98.56 184 HIS A N 1
ATOM 1308 C CA . HIS A 1 184 ? 3.673 4.170 12.029 1.00 98.56 184 HIS A CA 1
ATOM 1309 C C . HIS A 1 184 ? 3.331 4.757 10.664 1.00 98.56 184 HIS A C 1
ATOM 1311 O O . HIS A 1 184 ? 2.215 5.251 10.460 1.00 98.56 184 HIS A O 1
ATOM 1317 N N . ASP A 1 185 ? 4.282 4.710 9.738 1.00 98.56 185 ASP A N 1
ATOM 1318 C CA . ASP A 1 185 ? 4.110 5.289 8.412 1.00 98.56 185 ASP A CA 1
ATOM 1319 C C . ASP A 1 185 ? 3.136 4.468 7.554 1.00 98.56 185 ASP A C 1
ATOM 1321 O O . ASP A 1 185 ? 3.124 3.235 7.553 1.00 98.56 185 ASP A O 1
ATOM 1325 N N . MET A 1 186 ? 2.316 5.183 6.785 1.00 98.69 186 MET A N 1
ATOM 1326 C CA . MET A 1 186 ? 1.470 4.621 5.737 1.00 98.69 186 MET A CA 1
ATOM 1327 C C . MET A 1 186 ? 1.642 5.468 4.481 1.00 98.69 186 MET A C 1
ATOM 1329 O O . MET A 1 186 ? 1.386 6.675 4.502 1.00 98.69 186 MET A O 1
ATOM 1333 N N . VAL A 1 187 ? 2.099 4.858 3.390 1.00 98.38 187 VAL A N 1
ATOM 1334 C CA . VAL A 1 187 ? 2.622 5.601 2.238 1.00 98.38 187 VAL A CA 1
ATOM 1335 C C . VAL A 1 187 ? 2.056 5.070 0.932 1.00 98.38 187 VAL A C 1
ATOM 1337 O O . VAL A 1 187 ? 2.128 3.878 0.669 1.00 98.38 187 VAL A O 1
ATOM 1340 N N . ASP A 1 188 ? 1.547 5.962 0.085 1.00 95.19 188 ASP A N 1
ATOM 1341 C CA . ASP A 1 188 ? 1.213 5.656 -1.308 1.00 95.19 188 ASP A CA 1
ATOM 1342 C C . ASP A 1 188 ? 2.492 5.741 -2.145 1.00 95.19 188 ASP A C 1
ATOM 1344 O O . ASP A 1 188 ? 3.094 6.817 -2.289 1.00 95.19 188 ASP A O 1
ATOM 1348 N N . VAL A 1 189 ? 2.947 4.593 -2.642 1.00 94.06 189 VAL A N 1
ATOM 1349 C CA . VAL A 1 189 ? 4.244 4.456 -3.301 1.00 94.06 189 VAL A CA 1
ATOM 1350 C C . VAL A 1 189 ? 4.044 4.218 -4.777 1.00 94.06 189 VAL A C 1
ATOM 1352 O O . VAL A 1 189 ? 3.586 3.168 -5.201 1.00 94.06 189 VAL A O 1
ATOM 1355 N N . TRP A 1 190 ? 4.475 5.160 -5.599 1.00 89.00 190 TRP A N 1
ATOM 1356 C CA . TRP A 1 190 ? 4.504 4.963 -7.035 1.00 89.00 190 TRP A CA 1
ATOM 1357 C C . TRP A 1 190 ? 5.720 4.133 -7.422 1.00 89.00 190 TRP A C 1
ATOM 1359 O O . TRP A 1 190 ? 6.847 4.642 -7.507 1.00 89.00 190 TRP A O 1
ATOM 1369 N N . PHE A 1 191 ? 5.481 2.849 -7.684 1.00 89.06 191 PHE A N 1
ATOM 1370 C CA . PHE A 1 191 ? 6.532 1.952 -8.122 1.00 89.06 191 PHE A CA 1
ATOM 1371 C C . PHE A 1 191 ? 7.004 2.305 -9.520 1.00 89.06 191 PHE A C 1
ATOM 1373 O O . PHE A 1 191 ? 6.231 2.537 -10.459 1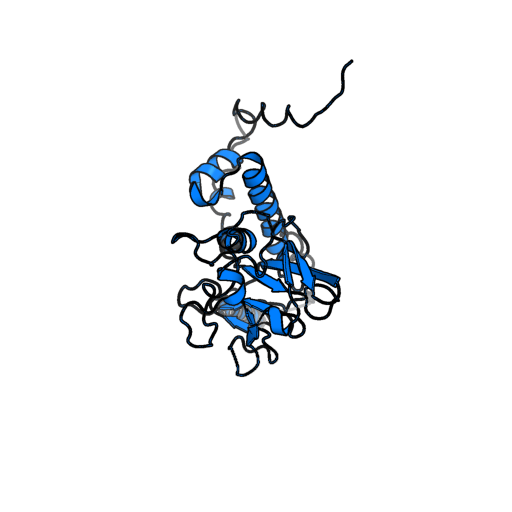.00 89.06 191 PHE A O 1
ATOM 1380 N N . ARG A 1 192 ? 8.324 2.279 -9.679 1.00 83.69 192 ARG A N 1
ATOM 1381 C CA . ARG A 1 192 ? 8.911 2.296 -11.005 1.00 83.69 192 ARG A CA 1
ATOM 1382 C C . ARG A 1 192 ? 8.556 0.982 -11.693 1.00 83.69 192 ARG A C 1
ATOM 1384 O O . ARG A 1 192 ? 8.606 -0.087 -11.088 1.00 83.69 192 ARG A O 1
ATOM 1391 N N . GLN A 1 193 ? 8.218 1.059 -12.971 1.00 81.38 193 GLN A N 1
ATOM 1392 C CA . GLN A 1 193 ? 8.058 -0.118 -13.816 1.00 81.38 193 GLN A CA 1
ATOM 1393 C C . GLN A 1 193 ? 9.268 -0.266 -14.731 1.00 81.38 193 GLN A C 1
ATOM 1395 O O . GLN A 1 193 ? 9.886 0.721 -15.144 1.00 81.38 193 GLN A O 1
ATOM 1400 N N . GLY A 1 194 ? 9.623 -1.513 -15.019 1.00 72.12 194 GLY A N 1
ATOM 1401 C CA . GLY A 1 194 ? 10.622 -1.857 -16.013 1.00 72.12 194 GLY A CA 1
ATOM 1402 C C . GLY A 1 194 ? 10.179 -1.408 -17.397 1.00 72.12 194 GLY A C 1
ATOM 1403 O O . GLY A 1 194 ? 8.995 -1.457 -17.738 1.00 72.12 194 GLY A O 1
ATOM 1404 N N . ASP A 1 195 ? 11.146 -0.965 -18.197 1.00 69.06 195 ASP A N 1
ATOM 1405 C CA . ASP A 1 195 ? 10.916 -0.729 -19.615 1.00 69.06 195 ASP A CA 1
ATOM 1406 C C . ASP A 1 195 ? 10.750 -2.099 -20.306 1.00 69.06 195 ASP A C 1
ATOM 1408 O O . ASP A 1 195 ? 11.691 -2.900 -20.295 1.00 69.06 195 ASP A O 1
ATOM 1412 N N . PRO A 1 196 ? 9.573 -2.405 -20.884 1.00 56.28 196 PRO A N 1
ATOM 1413 C CA . PRO A 1 196 ? 9.333 -3.684 -21.549 1.00 56.28 196 PRO A CA 1
ATOM 1414 C C . PRO A 1 196 ? 10.259 -3.917 -22.754 1.00 56.28 196 PRO A C 1
ATOM 1416 O O . PRO A 1 196 ? 10.464 -5.066 -23.145 1.00 56.28 196 PRO A O 1
ATOM 1419 N N . ASP A 1 197 ? 10.858 -2.862 -23.318 1.00 56.25 197 ASP A N 1
ATOM 1420 C CA . ASP A 1 197 ? 11.832 -2.944 -24.407 1.00 56.25 197 ASP A CA 1
ATOM 1421 C C . ASP A 1 197 ? 13.291 -2.854 -23.928 1.00 56.25 197 ASP A C 1
ATOM 1423 O O . ASP A 1 197 ? 14.204 -2.979 -24.749 1.00 56.25 197 ASP A O 1
ATOM 1427 N N . ALA A 1 198 ? 13.552 -2.740 -22.618 1.00 56.69 198 ALA A N 1
ATOM 1428 C CA . ALA A 1 198 ? 14.904 -2.596 -22.063 1.00 56.69 198 ALA A CA 1
ATOM 1429 C C . ALA A 1 198 ? 15.864 -3.674 -22.578 1.00 56.69 198 ALA A C 1
ATOM 1431 O O . ALA A 1 198 ? 16.977 -3.376 -23.006 1.00 56.69 198 ALA A O 1
ATOM 1432 N N . LEU A 1 199 ? 15.411 -4.931 -22.613 1.00 47.22 199 LEU A N 1
ATOM 1433 C CA . LEU A 1 199 ? 16.215 -6.049 -23.102 1.00 47.22 199 LEU A CA 1
ATOM 1434 C C . LEU A 1 199 ? 16.502 -5.937 -24.609 1.00 47.22 199 LEU A C 1
ATOM 1436 O O . LEU A 1 199 ? 17.607 -6.240 -25.055 1.00 47.22 199 LEU A O 1
ATOM 1440 N N . ARG A 1 200 ? 15.529 -5.478 -25.405 1.00 51.19 200 ARG A N 1
ATOM 1441 C CA . ARG A 1 200 ? 15.694 -5.278 -26.857 1.00 51.19 200 ARG A CA 1
ATOM 1442 C C . ARG A 1 200 ? 16.675 -4.146 -27.135 1.00 51.19 200 ARG A C 1
ATOM 1444 O O . ARG A 1 200 ? 17.498 -4.263 -28.044 1.00 51.19 200 ARG A O 1
ATOM 1451 N N . ASN A 1 201 ? 16.621 -3.098 -26.322 1.00 49.19 201 ASN A N 1
ATOM 1452 C CA . ASN A 1 201 ? 17.529 -1.962 -26.379 1.00 49.19 201 ASN A CA 1
ATOM 1453 C C . ASN A 1 201 ? 18.951 -2.398 -25.999 1.00 49.19 201 ASN A C 1
ATOM 1455 O O . ASN A 1 201 ? 19.874 -2.179 -26.778 1.00 49.19 201 ASN A O 1
ATOM 1459 N N . SER A 1 202 ? 19.121 -3.156 -24.909 1.00 45.19 202 SER A N 1
ATOM 1460 C CA . SER A 1 202 ? 20.424 -3.718 -24.518 1.00 45.19 202 SER A CA 1
ATOM 1461 C C . SER A 1 202 ? 21.016 -4.652 -25.579 1.00 45.19 202 SER A C 1
ATOM 1463 O O . SER A 1 202 ? 22.207 -4.579 -25.870 1.00 45.19 202 SER A O 1
ATOM 1465 N N . VAL A 1 203 ? 20.206 -5.513 -26.207 1.00 49.38 203 VAL A N 1
ATOM 1466 C CA . VAL A 1 203 ? 20.659 -6.378 -27.314 1.00 49.38 203 VAL A CA 1
ATOM 1467 C C . VAL A 1 203 ? 21.051 -5.551 -28.540 1.00 49.38 203 VAL A C 1
ATOM 1469 O O . VAL A 1 203 ? 22.035 -5.870 -29.209 1.00 49.38 203 VAL A O 1
ATOM 1472 N N . THR A 1 204 ? 20.322 -4.475 -28.828 1.00 52.66 204 THR A N 1
ATOM 1473 C CA . THR A 1 204 ? 20.631 -3.566 -29.939 1.00 52.66 204 THR A CA 1
ATOM 1474 C C . THR A 1 204 ? 21.946 -2.824 -29.698 1.00 52.66 204 THR A C 1
ATOM 1476 O O . THR A 1 204 ? 22.793 -2.793 -30.588 1.00 52.66 204 THR A O 1
ATOM 1479 N N . GLU A 1 205 ? 22.179 -2.320 -28.488 1.00 53.03 205 GLU A N 1
ATOM 1480 C CA . GLU A 1 205 ? 23.432 -1.666 -28.087 1.00 53.03 205 GLU A CA 1
ATOM 1481 C C . GLU A 1 205 ? 24.622 -2.639 -28.072 1.00 53.03 205 GLU A C 1
ATOM 1483 O O . GLU A 1 205 ? 25.709 -2.318 -28.559 1.00 53.03 205 GLU A O 1
ATOM 1488 N N . LEU A 1 206 ? 24.424 -3.870 -27.591 1.00 47.81 206 LEU A N 1
ATOM 1489 C CA . LEU A 1 206 ? 25.427 -4.936 -27.676 1.00 47.81 206 LEU A CA 1
ATOM 1490 C C . LEU A 1 206 ? 25.758 -5.287 -29.133 1.00 47.81 206 LEU A C 1
ATOM 1492 O O . LEU A 1 206 ? 26.920 -5.474 -29.479 1.00 47.81 206 LEU A O 1
ATOM 1496 N N . THR A 1 207 ? 24.757 -5.328 -30.011 1.00 49.78 207 THR A N 1
ATOM 1497 C CA . THR A 1 207 ? 24.960 -5.601 -31.443 1.00 49.78 207 THR A CA 1
ATOM 1498 C C . THR A 1 207 ? 25.706 -4.457 -32.129 1.00 49.78 207 THR A C 1
ATOM 1500 O O . THR A 1 207 ? 26.611 -4.701 -32.925 1.00 49.78 207 THR A O 1
ATOM 1503 N N . GLN A 1 208 ? 25.375 -3.208 -31.801 1.00 53.28 208 GLN A N 1
ATOM 1504 C CA . GLN A 1 208 ? 26.061 -2.026 -32.327 1.00 53.28 208 GLN A CA 1
ATOM 1505 C C . GLN A 1 208 ? 27.506 -1.933 -31.825 1.00 53.28 208 GLN A C 1
ATOM 1507 O O . GLN A 1 208 ? 28.415 -1.670 -32.614 1.00 53.28 208 GLN A O 1
ATOM 1512 N N . SER A 1 209 ? 27.744 -2.216 -30.542 1.00 47.12 209 SER A N 1
ATOM 1513 C CA . SER A 1 209 ? 29.100 -2.253 -29.989 1.00 47.12 209 SER A CA 1
ATOM 1514 C C . SER A 1 209 ? 29.922 -3.391 -30.596 1.00 47.12 209 SER A C 1
ATOM 1516 O O . SER A 1 209 ? 31.050 -3.154 -31.018 1.00 47.12 209 SER A O 1
ATOM 1518 N N . LEU A 1 210 ? 29.365 -4.591 -30.779 1.00 43.66 210 LEU A N 1
ATOM 1519 C CA . LEU A 1 210 ? 30.059 -5.680 -31.475 1.00 43.66 210 LEU A CA 1
ATOM 1520 C C . LEU A 1 210 ? 30.341 -5.349 -32.952 1.00 43.66 210 LEU A C 1
ATOM 1522 O O . LEU A 1 210 ? 31.420 -5.665 -33.450 1.00 43.66 210 LEU A O 1
ATOM 1526 N N . GLY A 1 211 ? 29.418 -4.662 -33.632 1.00 51.06 211 GLY A N 1
ATOM 1527 C CA . GLY A 1 211 ? 29.626 -4.136 -34.984 1.00 51.06 211 GLY A CA 1
ATOM 1528 C C . GLY A 1 211 ? 30.819 -3.181 -35.060 1.00 51.06 211 GLY A C 1
ATOM 1529 O O . GLY A 1 211 ? 31.671 -3.340 -35.929 1.00 51.06 211 GLY A O 1
ATOM 1530 N N . SER A 1 212 ? 30.954 -2.270 -34.090 1.00 51.28 212 SER A N 1
ATOM 1531 C CA . SER A 1 212 ? 32.110 -1.363 -34.019 1.00 51.28 212 SER A CA 1
ATOM 1532 C C . SER A 1 212 ? 33.447 -2.067 -33.757 1.00 51.28 212 SER A C 1
ATOM 1534 O O . SER A 1 212 ? 34.477 -1.584 -34.215 1.00 51.28 212 SER A O 1
ATOM 1536 N N . TYR A 1 213 ? 33.445 -3.227 -33.089 1.00 38.88 213 TYR A N 1
ATOM 1537 C CA . TYR A 1 213 ? 34.652 -4.040 -32.886 1.00 38.88 213 TYR A CA 1
ATOM 1538 C C . TYR A 1 213 ? 35.072 -4.818 -34.141 1.00 38.88 213 TYR A C 1
ATOM 1540 O O . TYR A 1 213 ? 36.262 -5.050 -34.355 1.00 38.88 213 TYR A O 1
ATOM 1548 N N . LEU A 1 214 ? 34.116 -5.222 -34.978 1.00 43.28 214 LEU A N 1
ATOM 1549 C CA . LEU A 1 214 ? 34.385 -5.961 -36.216 1.00 43.28 214 LEU A CA 1
ATOM 1550 C C . LEU A 1 214 ? 34.804 -5.048 -37.380 1.00 43.28 214 LEU A C 1
ATOM 1552 O O . LEU A 1 214 ? 35.392 -5.528 -38.345 1.00 43.28 214 LEU A O 1
ATOM 1556 N N . GLU A 1 215 ? 34.559 -3.739 -37.280 1.00 47.09 215 GLU A N 1
ATOM 1557 C CA . GLU A 1 215 ? 35.050 -2.741 -38.243 1.00 47.09 215 GLU A CA 1
ATOM 1558 C C . GLU A 1 215 ? 36.487 -2.253 -37.948 1.00 47.09 215 GLU A C 1
ATOM 1560 O O . GLU A 1 215 ? 37.091 -1.580 -38.782 1.00 47.09 215 GLU A O 1
ATOM 1565 N N . THR A 1 216 ? 37.089 -2.644 -36.816 1.00 38.47 216 THR A N 1
ATOM 1566 C CA . THR A 1 216 ? 38.464 -2.265 -36.414 1.00 38.47 216 THR A CA 1
ATOM 1567 C C . THR A 1 216 ? 39.596 -3.174 -36.925 1.00 38.47 216 THR A C 1
ATOM 1569 O O . THR A 1 216 ? 40.679 -3.172 -36.349 1.00 38.47 216 THR A O 1
ATOM 1572 N N . ASP A 1 217 ? 39.409 -3.887 -38.042 1.00 38.88 217 ASP A N 1
ATOM 1573 C CA . ASP A 1 217 ? 40.498 -4.597 -38.754 1.00 38.88 217 ASP A CA 1
ATOM 1574 C C . ASP A 1 217 ? 40.947 -3.890 -40.053 1.00 38.88 217 ASP A C 1
ATOM 1576 O O . ASP A 1 217 ? 41.500 -4.497 -40.973 1.00 38.88 217 ASP A O 1
ATOM 1580 N N . ALA A 1 218 ? 40.774 -2.565 -40.126 1.00 39.75 218 ALA A N 1
ATOM 1581 C CA . ALA A 1 218 ? 41.392 -1.745 -41.164 1.00 39.75 218 ALA A CA 1
ATOM 1582 C C . ALA A 1 218 ? 41.980 -0.432 -40.605 1.00 39.75 218 ALA A C 1
ATOM 1584 O O . ALA A 1 218 ? 41.298 0.580 -40.496 1.00 39.75 218 ALA A O 1
ATOM 1585 N N . VAL A 1 219 ? 43.304 -0.465 -40.398 1.00 33.91 219 VAL A N 1
ATOM 1586 C CA . VAL A 1 219 ? 44.263 0.664 -40.379 1.00 33.91 219 VAL A CA 1
ATOM 1587 C C . VAL A 1 219 ? 44.493 1.410 -39.044 1.00 33.91 219 VAL A C 1
ATOM 1589 O O . VAL A 1 219 ? 43.779 2.324 -38.660 1.00 33.91 219 VAL A O 1
ATOM 1592 N N . GLU A 1 220 ? 45.606 1.011 -38.414 1.00 35.31 220 GLU A N 1
ATOM 1593 C CA . GLU A 1 220 ? 46.639 1.767 -37.676 1.00 35.31 220 GLU A CA 1
ATOM 1594 C C . GLU A 1 220 ? 46.311 2.929 -36.703 1.00 35.31 220 GLU A C 1
ATOM 1596 O O . GLU A 1 220 ? 45.921 4.029 -37.076 1.00 35.31 220 GLU A O 1
ATOM 1601 N N . SER A 1 221 ? 46.832 2.714 -35.483 1.00 36.31 221 SER A N 1
ATOM 1602 C CA . SER A 1 221 ? 47.550 3.666 -34.616 1.00 36.31 221 SER A CA 1
ATOM 1603 C C . SER A 1 221 ? 46.746 4.585 -33.682 1.00 36.31 221 SER A C 1
ATOM 1605 O O . SER A 1 221 ? 46.358 5.699 -34.016 1.00 36.31 221 SER A O 1
ATOM 1607 N N . GLY A 1 222 ? 46.682 4.166 -32.410 1.00 35.72 222 GLY A N 1
ATOM 1608 C CA . GLY A 1 222 ? 47.053 5.062 -31.310 1.00 35.72 222 GLY A CA 1
ATOM 1609 C C . GLY A 1 222 ? 45.977 5.953 -30.687 1.00 35.72 222 GLY A C 1
ATOM 1610 O O . GLY A 1 222 ? 46.299 7.074 -30.304 1.00 35.72 222 GLY A O 1
ATOM 1611 N N . ALA A 1 223 ? 44.747 5.474 -30.495 1.00 29.92 223 ALA A N 1
ATOM 1612 C CA . ALA A 1 223 ? 43.785 6.142 -29.615 1.00 29.92 223 ALA A CA 1
ATOM 1613 C C . ALA A 1 223 ? 43.175 5.142 -28.625 1.00 29.92 223 ALA A C 1
ATOM 1615 O O . ALA A 1 223 ? 42.355 4.301 -28.982 1.00 29.92 223 ALA A O 1
ATOM 1616 N N . THR A 1 224 ? 43.581 5.231 -27.358 1.00 31.06 224 THR A N 1
ATOM 1617 C CA . THR A 1 224 ? 42.864 4.589 -26.254 1.00 31.06 224 THR A CA 1
ATOM 1618 C C . THR A 1 224 ? 41.504 5.269 -26.121 1.00 31.06 224 THR A C 1
ATOM 1620 O O . THR A 1 224 ? 41.425 6.385 -25.605 1.00 31.06 224 THR A O 1
ATOM 1623 N N . ALA A 1 225 ? 40.443 4.624 -26.603 1.00 30.75 225 ALA A N 1
ATOM 1624 C CA . ALA A 1 225 ? 39.076 5.039 -26.327 1.00 30.75 225 ALA A CA 1
ATOM 1625 C C . ALA A 1 225 ? 38.811 4.860 -24.824 1.00 30.75 225 ALA A C 1
ATOM 1627 O O . ALA A 1 225 ? 38.554 3.754 -24.352 1.00 30.75 225 ALA A O 1
ATOM 1628 N N . SER A 1 226 ? 38.945 5.938 -24.050 1.00 29.91 226 SER A N 1
ATOM 1629 C CA . SER A 1 226 ? 38.421 5.974 -22.690 1.00 29.91 226 SER A CA 1
ATOM 1630 C C . SER A 1 226 ? 36.948 6.359 -22.755 1.00 29.91 226 SER A C 1
ATOM 1632 O O . SER A 1 226 ? 36.565 7.358 -23.364 1.00 29.91 226 SER A O 1
ATOM 1634 N N . LEU A 1 227 ? 36.107 5.543 -22.127 1.00 28.16 227 LEU A N 1
ATOM 1635 C CA . LEU A 1 227 ? 34.731 5.912 -21.838 1.00 28.16 227 LEU A CA 1
ATOM 1636 C C . LEU A 1 227 ? 34.776 7.002 -20.764 1.00 28.16 227 LEU A C 1
ATOM 1638 O O . LEU A 1 227 ? 35.086 6.716 -19.607 1.00 28.16 227 LEU A O 1
ATOM 1642 N N . SER A 1 228 ? 34.513 8.257 -21.125 1.00 26.73 228 SER A N 1
ATOM 1643 C CA . SER A 1 228 ? 34.253 9.292 -20.129 1.00 26.73 228 SER A CA 1
ATOM 1644 C C . SER A 1 228 ? 32.771 9.217 -19.716 1.00 26.73 228 SER A C 1
ATOM 1646 O O . SER A 1 228 ? 31.894 9.335 -20.570 1.00 26.73 228 SER A O 1
ATOM 1648 N N . PRO A 1 229 ? 32.448 9.060 -18.417 1.00 35.44 229 PRO A N 1
ATOM 1649 C CA . PRO A 1 229 ? 31.065 8.985 -17.914 1.00 35.44 229 PRO A CA 1
ATOM 1650 C C . PRO A 1 229 ? 30.229 10.269 -18.092 1.00 35.44 229 PRO A C 1
ATOM 1652 O O . PRO A 1 229 ? 29.118 10.369 -17.580 1.00 35.44 229 PRO A O 1
ATOM 1655 N N . ALA A 1 230 ? 30.765 11.292 -18.759 1.00 26.30 230 ALA A N 1
ATOM 1656 C CA . ALA A 1 230 ? 30.282 12.665 -18.659 1.00 26.30 230 ALA A CA 1
ATOM 1657 C C . ALA A 1 230 ? 29.055 12.985 -19.532 1.00 26.30 230 ALA A C 1
ATOM 1659 O O . ALA A 1 230 ? 28.432 14.023 -19.327 1.00 26.30 230 ALA A O 1
ATOM 1660 N N . THR A 1 231 ? 28.659 12.114 -20.464 1.00 29.39 231 THR A N 1
ATOM 1661 C CA . THR A 1 231 ? 27.488 12.365 -21.331 1.00 29.39 231 THR A CA 1
ATOM 1662 C C . THR A 1 231 ? 26.167 11.848 -20.735 1.00 29.39 231 THR A C 1
ATOM 1664 O O . THR A 1 231 ? 25.111 12.031 -21.327 1.00 29.39 231 THR A O 1
ATOM 1667 N N . LEU A 1 232 ? 26.185 11.264 -19.531 1.00 32.22 232 LEU A N 1
ATOM 1668 C CA . LEU A 1 232 ? 24.994 10.714 -18.860 1.00 32.22 232 LEU A CA 1
ATOM 1669 C C . LEU A 1 232 ? 24.244 11.707 -17.948 1.00 32.22 232 LEU A C 1
ATOM 1671 O O . LEU A 1 232 ? 23.242 11.339 -17.345 1.00 32.22 232 LEU A O 1
ATOM 1675 N N . ALA A 1 233 ? 24.699 12.956 -17.811 1.00 28.23 233 ALA A N 1
ATOM 1676 C CA . ALA A 1 233 ? 24.368 13.765 -16.632 1.00 28.23 233 ALA A CA 1
ATOM 1677 C C . ALA A 1 233 ? 23.369 14.927 -16.822 1.00 28.23 233 ALA A C 1
ATOM 1679 O O . ALA A 1 233 ? 23.369 15.826 -15.988 1.00 28.23 233 ALA A O 1
ATOM 1680 N N . ASN A 1 234 ? 22.523 14.969 -17.863 1.00 28.61 234 ASN A N 1
ATOM 1681 C CA . ASN A 1 234 ? 21.594 16.111 -18.008 1.00 28.61 234 ASN A CA 1
ATOM 1682 C C . ASN A 1 234 ? 20.143 15.790 -18.391 1.00 28.61 234 ASN A C 1
ATOM 1684 O O . ASN A 1 234 ? 19.473 16.607 -19.017 1.00 28.61 234 ASN A O 1
ATOM 1688 N N . GLN A 1 235 ? 19.631 14.633 -17.975 1.00 33.78 235 GLN A N 1
ATOM 1689 C CA . GLN A 1 235 ? 18.187 14.427 -17.895 1.00 33.78 235 GLN A CA 1
ATOM 1690 C C . GLN A 1 235 ? 17.818 14.363 -16.419 1.00 33.78 235 GLN A C 1
ATOM 1692 O O . GLN A 1 235 ? 18.370 13.543 -15.688 1.00 33.78 235 GLN A O 1
ATOM 1697 N N . ALA A 1 236 ? 16.927 15.247 -15.963 1.00 37.91 236 ALA A N 1
ATOM 1698 C CA . ALA A 1 236 ? 16.287 15.060 -14.668 1.00 37.91 236 ALA A CA 1
ATOM 1699 C C . ALA A 1 236 ? 15.744 13.625 -14.632 1.00 37.91 236 ALA A C 1
ATOM 1701 O O . ALA A 1 236 ? 15.066 13.208 -15.574 1.00 37.91 236 ALA A O 1
ATOM 1702 N N . SER A 1 237 ? 16.103 12.851 -13.604 1.00 44.66 237 SER A N 1
ATOM 1703 C CA . SER A 1 237 ? 15.669 11.459 -13.495 1.00 44.66 237 SER A CA 1
ATOM 1704 C C . SER A 1 237 ? 14.148 11.385 -13.694 1.00 44.66 237 SER A C 1
ATOM 1706 O O . SER A 1 237 ? 13.448 12.218 -13.115 1.00 44.66 237 SER A O 1
ATOM 1708 N N . PRO A 1 238 ? 13.608 10.417 -14.459 1.00 47.69 238 PRO A N 1
ATOM 1709 C CA . PRO A 1 238 ? 12.163 10.295 -14.691 1.00 47.69 238 PRO A CA 1
ATOM 1710 C C . PRO A 1 238 ? 11.329 10.344 -13.402 1.00 47.69 238 PRO A C 1
ATOM 1712 O O . PRO A 1 238 ? 10.248 10.922 -13.377 1.00 47.69 238 PRO A O 1
ATOM 1715 N N . ALA A 1 239 ? 11.886 9.824 -12.307 1.00 47.59 239 ALA A N 1
ATOM 1716 C CA . ALA A 1 239 ? 11.301 9.886 -10.975 1.00 47.59 239 ALA A CA 1
ATOM 1717 C C . ALA A 1 239 ? 11.143 11.333 -10.447 1.00 47.59 239 ALA A C 1
ATOM 1719 O O . ALA A 1 239 ? 10.108 11.687 -9.894 1.00 47.59 239 ALA A O 1
ATOM 1720 N N . LEU A 1 240 ? 12.127 12.211 -10.666 1.00 48.44 240 LEU A N 1
ATOM 1721 C CA . LEU A 1 240 ? 12.055 13.613 -10.240 1.00 48.44 240 LEU A CA 1
ATOM 1722 C C . LEU A 1 240 ? 11.014 14.400 -11.052 1.00 48.44 240 LEU A C 1
ATOM 1724 O O . LEU A 1 240 ? 10.281 15.212 -10.496 1.00 48.44 240 LEU A O 1
ATOM 1728 N N . ALA A 1 241 ? 10.914 14.136 -12.358 1.00 49.53 241 ALA A N 1
ATOM 1729 C CA . ALA A 1 241 ? 9.879 14.734 -13.204 1.00 49.53 241 ALA A CA 1
ATOM 1730 C C . ALA A 1 241 ? 8.469 14.317 -12.755 1.00 49.53 241 ALA A C 1
ATOM 1732 O O . ALA A 1 241 ? 7.547 15.130 -12.735 1.00 49.53 241 ALA A O 1
ATOM 1733 N N . MET A 1 242 ? 8.321 13.058 -12.347 1.00 53.34 242 MET A N 1
ATOM 1734 C CA . MET A 1 242 ? 7.084 12.530 -11.795 1.00 53.34 242 MET A CA 1
ATOM 1735 C C . MET A 1 242 ? 6.707 13.183 -10.458 1.00 53.34 242 MET A C 1
ATOM 1737 O O . MET A 1 242 ? 5.554 13.570 -10.280 1.00 53.34 242 MET A O 1
ATOM 1741 N N . ALA A 1 243 ? 7.669 13.356 -9.550 1.00 52.28 243 ALA A N 1
ATOM 1742 C CA . ALA A 1 243 ? 7.441 13.999 -8.258 1.00 52.28 243 ALA A CA 1
ATOM 1743 C C . ALA A 1 243 ? 6.894 15.431 -8.422 1.00 52.28 243 ALA A C 1
ATOM 1745 O O . ALA A 1 243 ? 5.876 15.781 -7.831 1.00 52.28 243 ALA A O 1
ATOM 1746 N N . VAL A 1 244 ? 7.492 16.220 -9.323 1.00 50.31 244 VAL A N 1
ATOM 1747 C CA . VAL A 1 244 ? 7.020 17.578 -9.654 1.00 50.31 244 VAL A CA 1
ATOM 1748 C C . VAL A 1 244 ? 5.607 17.560 -10.254 1.00 50.31 244 VAL A C 1
ATOM 1750 O O . VAL A 1 244 ? 4.778 18.417 -9.940 1.00 50.31 244 VAL A O 1
ATOM 1753 N N . GLN A 1 245 ? 5.301 16.578 -11.107 1.00 54.91 245 GLN A N 1
ATOM 1754 C CA . GLN A 1 245 ? 3.971 16.447 -11.699 1.00 54.91 245 GLN A CA 1
ATOM 1755 C C . GLN A 1 245 ? 2.909 16.115 -10.639 1.00 54.91 245 GLN A C 1
ATOM 1757 O O . GLN A 1 245 ? 1.827 16.703 -10.669 1.00 54.91 245 GLN A O 1
ATOM 1762 N N . LEU A 1 246 ? 3.213 15.232 -9.687 1.00 56.75 246 LEU A N 1
ATOM 1763 C CA . LEU A 1 246 ? 2.309 14.891 -8.585 1.00 56.75 246 LEU A CA 1
ATOM 1764 C C . LEU A 1 246 ? 2.097 16.066 -7.629 1.00 56.75 246 LEU A C 1
ATOM 1766 O O . LEU A 1 246 ? 0.955 16.365 -7.290 1.00 56.75 246 LEU A O 1
ATOM 1770 N N . GLU A 1 247 ? 3.151 16.800 -7.267 1.00 56.62 247 GLU A N 1
ATOM 1771 C CA . GLU A 1 247 ? 3.008 18.036 -6.484 1.00 56.62 247 GLU A CA 1
ATOM 1772 C C . GLU A 1 247 ? 2.078 19.036 -7.182 1.00 56.62 247 GLU A C 1
ATOM 1774 O O . GLU A 1 247 ? 1.194 19.620 -6.548 1.00 56.62 247 GLU A O 1
ATOM 1779 N N . SER A 1 248 ? 2.219 19.199 -8.503 1.00 53.62 248 SER A N 1
ATOM 1780 C CA . SER A 1 248 ? 1.336 20.073 -9.282 1.00 53.62 248 SER A CA 1
ATOM 1781 C C . SER A 1 248 ? -0.114 19.573 -9.298 1.00 53.62 248 SER A C 1
ATOM 1783 O O . SER A 1 248 ? -1.044 20.370 -9.161 1.00 53.62 248 SER A O 1
ATOM 1785 N N . TYR A 1 249 ? -0.316 18.256 -9.394 1.00 60.84 249 TYR A N 1
ATOM 1786 C CA . TYR A 1 249 ? -1.626 17.613 -9.371 1.00 60.84 249 TYR A CA 1
ATOM 1787 C C . TYR A 1 249 ? -2.346 17.841 -8.034 1.00 60.84 249 TYR A C 1
ATOM 1789 O O . TYR A 1 249 ? -3.466 18.359 -8.024 1.00 60.84 249 TYR A O 1
ATOM 1797 N N . TYR A 1 250 ? -1.694 17.537 -6.909 1.00 59.81 250 TYR A N 1
ATOM 1798 C CA . TYR A 1 250 ? -2.297 17.699 -5.582 1.00 59.81 250 TYR A CA 1
ATOM 1799 C C . TYR A 1 250 ? -2.486 19.168 -5.204 1.00 59.81 250 TYR A C 1
ATOM 1801 O O . TYR A 1 250 ? -3.490 19.513 -4.582 1.00 59.81 250 TYR A O 1
ATOM 1809 N N . SER A 1 251 ? -1.601 20.061 -5.658 1.00 58.50 251 SER A N 1
ATOM 1810 C CA . SER A 1 251 ? -1.795 21.509 -5.504 1.00 58.50 251 SER A CA 1
ATOM 1811 C C . SER A 1 251 ? -3.067 21.991 -6.213 1.00 58.50 251 SER A C 1
ATOM 1813 O O . SER A 1 251 ? -3.829 22.789 -5.664 1.00 58.50 251 SER A O 1
ATOM 1815 N N . LEU A 1 252 ? -3.340 21.483 -7.421 1.00 51.56 252 LEU A N 1
ATOM 1816 C CA . LEU A 1 252 ? -4.562 21.800 -8.165 1.00 51.56 252 LEU A CA 1
ATOM 1817 C C . LEU A 1 252 ? -5.811 21.192 -7.518 1.00 51.56 252 LEU A C 1
ATOM 1819 O O . LEU A 1 252 ? -6.848 21.857 -7.450 1.00 51.56 252 LEU A O 1
ATOM 1823 N N . GLN A 1 253 ? -5.731 19.958 -7.020 1.00 53.12 253 GLN A N 1
ATOM 1824 C CA . GLN A 1 253 ? -6.836 19.328 -6.297 1.00 53.12 253 GLN A CA 1
ATOM 1825 C C . GLN A 1 253 ? -7.178 20.111 -5.022 1.00 53.12 253 GLN A C 1
ATOM 1827 O O . GLN A 1 253 ? -8.347 20.421 -4.801 1.00 53.12 253 GLN A O 1
ATOM 1832 N N . ALA A 1 254 ? -6.175 20.514 -4.236 1.00 54.44 254 ALA A N 1
ATOM 1833 C CA . ALA A 1 254 ? -6.364 21.321 -3.031 1.00 54.44 254 ALA A CA 1
ATOM 1834 C C . ALA A 1 254 ? -6.988 22.695 -3.333 1.00 54.44 254 ALA A C 1
ATOM 1836 O O . ALA A 1 254 ? -7.840 23.167 -2.583 1.00 54.44 254 ALA A O 1
ATOM 1837 N N . ALA A 1 255 ? -6.612 23.326 -4.450 1.00 49.31 255 ALA A N 1
ATOM 1838 C CA . ALA A 1 255 ? -7.161 24.620 -4.855 1.00 49.31 255 ALA A CA 1
ATOM 1839 C C . ALA A 1 255 ? -8.595 24.540 -5.411 1.00 49.31 255 ALA A C 1
ATOM 1841 O O . ALA A 1 255 ? -9.347 25.509 -5.304 1.00 49.31 255 ALA A O 1
ATOM 1842 N N . THR A 1 256 ? -8.972 23.421 -6.038 1.00 49.62 256 THR A N 1
ATOM 1843 C CA . THR A 1 256 ? -10.248 23.294 -6.771 1.00 49.62 256 THR A CA 1
ATOM 1844 C C . THR A 1 256 ? -11.287 22.417 -6.078 1.00 49.62 256 THR A C 1
ATOM 1846 O O . THR A 1 256 ? -12.461 22.481 -6.437 1.00 49.62 256 THR A O 1
ATOM 1849 N N . GLY A 1 257 ? -10.886 21.585 -5.114 1.00 49.06 257 GLY A N 1
ATOM 1850 C CA . GLY A 1 257 ? -11.752 20.586 -4.483 1.00 49.06 257 GLY A CA 1
ATOM 1851 C C . GLY A 1 257 ? -12.222 19.480 -5.438 1.00 49.06 257 GLY A C 1
ATOM 1852 O O . GLY A 1 257 ? -13.122 18.719 -5.095 1.00 49.06 257 GLY A O 1
ATOM 1853 N N . THR A 1 258 ? -11.651 19.389 -6.644 1.00 43.16 258 THR A N 1
ATOM 1854 C CA . THR A 1 258 ? -12.054 18.425 -7.678 1.00 43.16 258 THR A CA 1
ATOM 1855 C C . THR A 1 258 ? -10.867 17.602 -8.149 1.00 43.16 258 THR A C 1
ATOM 1857 O O . THR A 1 258 ? -9.779 18.145 -8.311 1.00 43.16 258 THR A O 1
ATOM 1860 N N . ASN A 1 259 ? -11.084 16.306 -8.400 1.00 44.75 259 ASN A N 1
ATOM 1861 C CA . ASN A 1 259 ? -10.073 15.418 -8.971 1.00 44.75 259 ASN A CA 1
ATOM 1862 C C . ASN A 1 259 ? -9.759 15.852 -10.429 1.00 44.75 259 ASN A C 1
ATOM 1864 O O . ASN A 1 259 ? -10.642 15.759 -11.291 1.00 44.75 259 ASN A O 1
ATOM 1868 N N . PRO A 1 260 ? -8.528 16.310 -10.735 1.00 40.53 260 PRO A N 1
ATOM 1869 C CA . PRO A 1 260 ? -8.139 16.770 -12.071 1.00 40.53 260 PRO A CA 1
ATOM 1870 C C . PRO A 1 260 ? -8.243 15.695 -13.168 1.00 40.53 260 PRO A C 1
ATOM 1872 O O . PRO A 1 260 ? -8.442 16.038 -14.335 1.00 40.53 260 PRO A O 1
ATOM 1875 N N . VAL A 1 261 ? -8.162 14.403 -12.821 1.00 39.41 261 VAL A N 1
ATOM 1876 C CA . VAL A 1 261 ? -8.300 13.281 -13.772 1.00 39.41 261 VAL A CA 1
ATOM 1877 C C . VAL A 1 261 ? -9.739 13.165 -14.284 1.00 39.41 261 VAL A C 1
ATOM 1879 O O . VAL A 1 261 ? -9.965 12.857 -15.455 1.00 39.41 261 VAL A O 1
ATOM 1882 N N . ALA A 1 262 ? -10.728 13.500 -13.449 1.00 35.97 262 ALA A N 1
ATOM 1883 C CA . ALA A 1 262 ? -12.143 13.445 -13.817 1.00 35.97 262 ALA A CA 1
ATOM 1884 C C . ALA A 1 262 ? -12.539 14.493 -14.879 1.00 35.97 262 ALA A C 1
ATOM 1886 O O . ALA A 1 262 ? -13.567 14.330 -15.537 1.00 35.97 262 ALA A O 1
ATOM 1887 N N . GLN A 1 263 ? -11.729 15.541 -15.087 1.00 34.91 263 GLN A N 1
ATOM 1888 C CA . GLN A 1 263 ? -11.978 16.574 -16.104 1.00 34.91 263 GLN A CA 1
ATOM 1889 C C . GLN A 1 263 ? -11.293 16.314 -17.456 1.00 34.91 263 GLN A C 1
ATOM 1891 O O . GLN A 1 263 ? -11.409 17.135 -18.368 1.00 34.91 263 GLN A O 1
ATOM 1896 N N . GLY A 1 264 ? -10.617 15.172 -17.619 1.00 34.47 264 GLY A N 1
ATOM 1897 C CA . GLY A 1 264 ? -9.907 14.815 -18.845 1.00 34.47 264 GLY A CA 1
ATOM 1898 C C . GLY A 1 264 ? -8.638 15.647 -19.076 1.00 34.47 264 GLY A C 1
ATOM 1899 O O . GLY A 1 264 ? -8.554 16.834 -18.756 1.00 34.47 264 GLY A O 1
ATOM 1900 N N . ALA A 1 265 ? -7.632 15.020 -19.691 1.00 32.50 265 ALA A N 1
ATOM 1901 C CA . ALA A 1 265 ? -6.302 15.597 -19.908 1.00 32.50 265 ALA A CA 1
ATOM 1902 C C . ALA A 1 265 ? -6.302 16.964 -20.630 1.00 32.50 265 ALA A C 1
ATOM 1904 O O . ALA A 1 265 ? -5.368 17.746 -20.469 1.00 32.50 265 ALA A O 1
ATOM 1905 N N . SER A 1 266 ? -7.350 17.297 -21.395 1.00 34.81 266 SER A N 1
ATOM 1906 C CA . SER A 1 266 ? -7.433 18.560 -22.143 1.00 34.81 266 SER A CA 1
ATOM 1907 C C . SER A 1 266 ? -7.635 19.793 -21.250 1.00 34.81 266 SER A C 1
ATOM 1909 O O . SER A 1 266 ? -7.182 20.879 -21.614 1.00 34.81 266 SER A O 1
ATOM 1911 N N . THR A 1 267 ? -8.285 19.651 -20.093 1.00 34.25 267 THR A N 1
ATOM 1912 C CA . THR A 1 267 ? -8.614 20.781 -19.205 1.00 34.25 267 THR A CA 1
ATOM 1913 C C . THR A 1 267 ? -7.420 21.152 -18.324 1.00 34.25 267 THR A C 1
ATOM 1915 O O . THR A 1 267 ? -7.117 22.330 -18.142 1.00 34.25 267 THR A O 1
ATOM 1918 N N . VAL A 1 268 ? -6.654 20.145 -17.887 1.00 34.91 268 VAL A N 1
ATOM 1919 C CA . VAL A 1 268 ? -5.364 20.317 -17.195 1.00 34.91 268 VAL A CA 1
ATOM 1920 C C . VAL A 1 268 ? -4.316 20.914 -18.143 1.00 34.91 268 VAL A C 1
ATOM 1922 O O . VAL A 1 268 ? -3.615 21.857 -17.776 1.00 34.91 268 VAL A O 1
ATOM 1925 N N . ASN A 1 269 ? -4.277 20.458 -19.402 1.00 36.72 269 ASN A N 1
ATOM 1926 C CA . ASN A 1 269 ? -3.369 20.999 -20.416 1.00 36.72 269 ASN A CA 1
ATOM 1927 C C . ASN A 1 269 ? -3.656 22.484 -20.721 1.00 36.72 269 ASN A C 1
ATOM 1929 O O . ASN A 1 269 ? -2.726 23.267 -20.871 1.00 36.72 269 ASN A O 1
ATOM 1933 N N . SER A 1 270 ? -4.931 22.900 -20.719 1.00 35.38 270 SER A N 1
ATOM 1934 C CA . SER A 1 270 ? -5.335 24.305 -20.898 1.00 35.38 270 SER A CA 1
ATOM 1935 C C . SER A 1 270 ? -4.930 25.223 -19.737 1.00 35.38 270 SER A C 1
ATOM 1937 O O . SER A 1 270 ? -4.743 26.422 -19.955 1.00 35.38 270 SER A O 1
ATOM 1939 N N . LEU A 1 271 ? -4.841 24.701 -18.511 1.00 36.12 271 LEU A N 1
ATOM 1940 C CA . LEU A 1 271 ? -4.450 25.472 -17.324 1.00 36.12 271 LEU A CA 1
ATOM 1941 C C . LEU A 1 271 ? -2.928 25.644 -17.236 1.00 36.12 271 LEU A C 1
ATOM 1943 O O . LEU A 1 271 ? -2.457 26.694 -16.808 1.00 36.12 271 LEU A O 1
ATOM 1947 N N . LEU A 1 272 ? -2.171 24.654 -17.712 1.00 37.38 272 LEU A N 1
ATOM 1948 C CA . LEU A 1 272 ? -0.706 24.667 -17.744 1.00 37.38 272 LEU A CA 1
ATOM 1949 C C . LEU A 1 272 ? -0.138 25.390 -18.980 1.00 37.38 272 LEU A C 1
ATOM 1951 O O . LEU A 1 272 ? 0.931 25.992 -18.902 1.00 37.38 272 LEU A O 1
ATOM 1955 N N . SER A 1 273 ? -0.852 25.394 -20.113 1.00 36.97 273 SER A N 1
ATOM 1956 C CA . SER A 1 273 ? -0.435 26.098 -21.338 1.00 36.97 273 SER A CA 1
ATOM 1957 C C . SER A 1 273 ? -0.803 27.588 -21.360 1.00 36.97 273 SER A C 1
ATOM 1959 O O . SER A 1 273 ? -0.382 28.322 -22.256 1.00 36.97 273 SER A O 1
ATOM 1961 N N . GLY A 1 274 ? -1.631 28.047 -20.418 1.00 33.59 274 GLY A N 1
ATOM 1962 C CA . GLY A 1 274 ? -2.131 29.419 -20.343 1.00 33.59 274 GLY A CA 1
ATOM 1963 C C . GLY A 1 274 ? -1.112 30.388 -19.748 1.00 33.59 274 GLY A C 1
ATOM 1964 O O . GLY A 1 274 ? -1.344 30.941 -18.677 1.00 33.59 274 GLY A O 1
ATOM 1965 N N . GLY A 1 275 ? 0.018 30.601 -20.424 1.00 34.66 275 GLY A N 1
ATOM 1966 C CA . GLY A 1 275 ? 1.027 31.568 -19.991 1.00 34.66 275 GLY A CA 1
ATOM 1967 C C . GLY A 1 275 ? 0.428 32.960 -19.751 1.00 34.66 275 GLY A C 1
ATOM 1968 O O . GLY A 1 275 ? -0.201 33.501 -20.652 1.00 34.66 275 GLY A O 1
ATOM 1969 N N . VAL A 1 276 ? 0.626 33.498 -18.539 1.00 33.09 276 VAL A N 1
ATOM 1970 C CA . VAL A 1 276 ? 0.538 34.897 -18.027 1.00 33.09 276 VAL A CA 1
ATOM 1971 C C . VAL A 1 276 ? -0.612 35.827 -18.492 1.00 33.09 276 VAL A C 1
ATOM 1973 O O . VAL A 1 276 ? -0.727 36.938 -17.992 1.00 33.09 276 VAL A O 1
ATOM 1976 N N . ASN A 1 277 ? -1.518 35.410 -19.374 1.00 35.44 277 ASN A N 1
ATOM 1977 C CA . ASN A 1 277 ? -2.557 36.257 -19.973 1.00 35.44 277 ASN A CA 1
ATOM 1978 C C . ASN A 1 277 ? -3.979 35.700 -19.792 1.00 35.44 277 ASN A C 1
ATOM 1980 O O . ASN A 1 277 ? -4.908 36.175 -20.444 1.00 35.44 277 ASN A O 1
ATOM 1984 N N . ASN A 1 278 ? -4.179 34.723 -18.902 1.00 34.28 278 ASN A N 1
ATOM 1985 C CA . ASN A 1 278 ? -5.520 34.314 -18.494 1.00 34.28 278 ASN A CA 1
ATOM 1986 C C . ASN A 1 278 ? -5.959 35.132 -17.258 1.00 34.28 278 ASN A C 1
ATOM 1988 O O . ASN A 1 278 ? -5.374 34.945 -16.188 1.00 34.28 278 ASN A O 1
ATOM 1992 N N . PRO A 1 279 ? -6.975 36.016 -17.354 1.00 34.31 279 PRO A N 1
ATOM 1993 C CA . PRO A 1 279 ? -7.404 36.877 -16.244 1.00 34.31 279 PRO A CA 1
ATOM 1994 C C . PRO A 1 279 ? -7.932 36.115 -15.013 1.00 34.31 279 PRO A C 1
ATOM 1996 O O . PRO A 1 279 ? -8.131 36.722 -13.964 1.00 34.31 279 PRO A O 1
ATOM 1999 N N . SER A 1 280 ? -8.122 34.794 -15.101 1.00 41.09 280 SER A N 1
ATOM 2000 C CA . SER A 1 280 ? -8.498 33.934 -13.971 1.00 41.09 280 SER A CA 1
ATOM 2001 C C . SER A 1 280 ? -7.313 33.468 -13.107 1.00 41.09 280 SER A C 1
ATOM 2003 O O . SER A 1 280 ? -7.520 33.126 -11.947 1.00 41.09 280 SER A O 1
ATOM 2005 N N . ALA A 1 281 ? -6.075 33.482 -13.621 1.00 35.09 281 ALA A N 1
ATOM 2006 C CA . ALA A 1 281 ? -4.882 33.054 -12.873 1.00 35.09 281 ALA A CA 1
ATOM 2007 C C . ALA A 1 281 ? -4.335 34.160 -11.950 1.00 35.09 281 ALA A C 1
ATOM 2009 O O . ALA A 1 281 ? -3.836 33.891 -10.858 1.00 35.09 281 ALA A O 1
ATOM 2010 N N . THR A 1 282 ? -4.493 35.425 -12.346 1.00 35.75 282 THR A N 1
ATOM 2011 C CA . THR A 1 282 ? -4.020 36.585 -11.574 1.00 35.75 282 THR A CA 1
ATOM 2012 C C . THR A 1 282 ? -4.824 36.815 -10.290 1.00 35.75 282 THR A C 1
ATOM 2014 O O . THR A 1 282 ? -4.325 37.439 -9.360 1.00 35.75 282 THR A O 1
ATOM 2017 N N . ALA A 1 283 ? -6.050 36.287 -10.209 1.00 35.78 283 ALA A N 1
ATOM 2018 C CA . ALA A 1 283 ? -6.884 36.375 -9.011 1.00 35.78 283 ALA A CA 1
ATOM 2019 C C . ALA A 1 283 ? -6.503 35.344 -7.930 1.00 35.78 283 ALA A C 1
ATOM 2021 O O . ALA A 1 283 ? -6.737 35.598 -6.751 1.00 35.78 283 ALA A O 1
ATOM 2022 N N . LEU A 1 284 ? -5.891 34.212 -8.306 1.00 35.00 284 LEU A N 1
ATOM 2023 C CA . LEU A 1 284 ? -5.554 33.132 -7.368 1.00 35.00 284 LEU A CA 1
ATOM 2024 C C . LEU A 1 284 ? -4.226 33.386 -6.634 1.00 35.00 284 LEU A C 1
ATOM 2026 O O . LEU A 1 284 ? -4.113 33.100 -5.447 1.00 35.00 284 LEU A O 1
ATOM 2030 N N . LEU A 1 285 ? -3.254 34.010 -7.308 1.00 33.75 285 LEU A N 1
ATOM 2031 C CA . LEU A 1 285 ? -1.961 34.393 -6.717 1.00 33.75 285 LEU A CA 1
ATOM 2032 C C . LEU A 1 285 ? -2.042 35.626 -5.799 1.00 33.75 285 LEU A C 1
ATOM 2034 O O . LEU A 1 285 ? -1.136 35.862 -5.008 1.00 33.75 285 LEU A O 1
ATOM 2038 N N . ALA A 1 286 ? -3.123 36.409 -5.866 1.00 35.12 286 ALA A N 1
ATOM 2039 C CA . ALA A 1 286 ? -3.320 37.570 -4.994 1.00 35.12 286 ALA A CA 1
ATOM 2040 C C . ALA A 1 286 ? -3.895 37.207 -3.610 1.00 35.12 286 ALA A C 1
ATOM 2042 O O . ALA A 1 286 ? -3.903 38.049 -2.715 1.00 35.12 286 ALA A O 1
ATOM 2043 N N . ALA A 1 287 ? -4.377 35.973 -3.419 1.00 34.19 287 ALA A N 1
ATOM 2044 C CA . ALA A 1 287 ? -5.006 35.539 -2.170 1.00 34.19 287 ALA A CA 1
ATOM 2045 C C . ALA A 1 287 ? -4.024 34.924 -1.152 1.00 34.19 287 ALA A C 1
ATOM 2047 O O . ALA A 1 287 ? -4.400 34.739 0.004 1.00 34.19 287 ALA A O 1
ATOM 2048 N N . SER A 1 288 ? -2.775 34.633 -1.543 1.00 37.53 288 SER A N 1
ATOM 2049 C CA . SER A 1 288 ? -1.758 34.052 -0.649 1.00 37.53 288 SER A CA 1
ATOM 2050 C C . SER A 1 288 ? -0.828 35.077 0.008 1.00 37.53 288 SER A C 1
ATOM 2052 O O . SER A 1 288 ? -0.193 34.751 1.008 1.00 37.53 288 SER A O 1
ATOM 2054 N N . ASP A 1 289 ? -0.774 36.321 -0.480 1.00 35.91 289 ASP A N 1
ATOM 2055 C CA . ASP A 1 289 ? 0.011 37.390 0.152 1.00 35.91 289 ASP A CA 1
ATOM 2056 C C . ASP A 1 289 ? -0.825 38.119 1.210 1.00 35.91 289 ASP A C 1
ATOM 2058 O O . ASP A 1 289 ? -1.291 39.251 1.052 1.00 35.91 289 ASP A O 1
ATOM 2062 N N . GLY A 1 290 ? -1.008 37.436 2.341 1.00 37.91 290 GLY A N 1
ATOM 2063 C CA . GLY A 1 290 ? -1.533 37.997 3.581 1.00 37.91 290 GLY A CA 1
ATOM 2064 C C . GLY A 1 290 ? -0.599 39.055 4.169 1.00 37.91 290 GLY A C 1
ATOM 2065 O O . GLY A 1 290 ? -0.004 38.858 5.228 1.00 37.91 290 GLY A O 1
ATOM 2066 N N . THR A 1 291 ? -0.498 40.213 3.519 1.00 34.25 291 THR A N 1
ATOM 2067 C CA . THR A 1 291 ? 0.101 41.404 4.119 1.00 34.25 291 THR A CA 1
ATOM 2068 C C . THR A 1 291 ? -0.964 42.087 4.969 1.00 34.25 291 THR A C 1
ATOM 2070 O O . THR A 1 291 ? -1.898 42.705 4.461 1.00 34.25 291 THR A O 1
ATOM 2073 N N . LYS A 1 292 ? -0.829 41.970 6.295 1.00 40.03 292 LYS A N 1
ATOM 2074 C CA . LYS A 1 292 ? -1.584 42.776 7.260 1.00 40.03 292 LYS A CA 1
ATOM 2075 C C . LYS A 1 292 ? -1.358 44.263 6.971 1.00 40.03 292 LYS A C 1
ATOM 2077 O O . LYS A 1 292 ? -0.272 44.774 7.234 1.00 40.03 292 LYS A O 1
ATOM 2082 N N . ALA A 1 293 ? -2.394 44.964 6.528 1.00 33.34 293 ALA A N 1
ATOM 2083 C CA . ALA A 1 293 ? -2.493 46.408 6.686 1.00 33.34 293 ALA A CA 1
ATOM 2084 C C . ALA A 1 293 ? -3.523 46.702 7.785 1.00 33.34 293 ALA A C 1
ATOM 2086 O O . ALA A 1 293 ? -4.631 46.167 7.768 1.00 33.34 293 ALA A O 1
ATOM 2087 N N . LYS A 1 294 ? -3.085 47.484 8.776 1.00 35.88 294 LYS A N 1
ATOM 2088 C CA . LYS A 1 294 ? -3.932 48.140 9.778 1.00 35.88 294 LYS A CA 1
ATOM 2089 C C . LYS A 1 294 ? -4.903 49.115 9.124 1.00 35.88 294 LYS A C 1
ATOM 2091 O O . LYS A 1 294 ? -4.502 49.721 8.107 1.00 35.88 294 LYS A O 1
#

Radius of gyration: 23.49 Å; chains: 1; bounding box: 66×67×63 Å

Organism: NCBI:txid86180

Secondary structure (DSSP, 8-state):
------S-SHHHH---SHHHHHTS-B-BEEE-SSSS---EE-TTTS-EE-TTSSS--EEB-EE-TTSEEEE--SSSSS---STTSBSBTT-EETTEE-SSHHHHHHTT-SS-SSEEETTSGGGGG-EEE--SS-SSS--TTTEEETTTTTEEEEE---EEEEEEETTEEEEEEEEEEETTS-EEEEEEEEBPBPPTTHHHHHHHHHHHHHHHHHT-SS----------GGGG--S--HHHHHHHHHHHHHHHHHHHSS-GGGG-HHHHHHHHS--S--TTTTTTTTSS------

InterPro domains:
  IPR060136 SPM domain [PF26745] (29-191)

Foldseek 3Di:
DDDPPPVPDVVVVVCPDLVVLLVVQKWFKKWQLPFPAWAKAALVQAEFAALQPPPHTFRWIGTDLRIWFKFFDPPPPQKDHYNCRGQAQNPDDPNDGLRTRLSVVCSQPPVNPQKDFPVTPCLQRIWTARPNVRHHIGDDPRTDHCVVSQWGIDGSDWDADLDDHNNKGQGTWDWTAGNVRDITIMTTIRIRTDDPCPVVVVVVVVVVVVVVVVVPPDDDDDDDDDDDPPVPPPDDRSSNVSSVVSVVQVVVCVVPVDRPVVVPPVVVVCVVVPPPPDPVVVVVVVVPPPDDDD

Sequence (294 aa):
MEQANAFSVEAYRSMDSAQISALAALSPIILDLNGDGVSTLSVAQGVSFDLAATGAVRQTGWVAPTDGLLVRDLNQDGVINDGRELFGSATQVDGRAAGDGFNALRALDSDADGRLTAADAAFTELAIWKDADQDGMTDAGELSSLSDNGVVALNLSAQSSTAMDNGNLLGLVSSYESADGGTHDMVDVWFRQGDPDALRNSVTELTQSLGSYLETDAVESGATASLSPATLANQASPALAMAVQLESYYSLQAATGTNPVAQGASTVNSLLSGGVNNPSATALLAASDGTKAK